Protein AF-A0AAU9JSA4-F1 (afdb_monomer_lite)

InterPro domains:
  IPR000800 Notch domain [PF00066] (21-48)
  IPR000800 Notch domain [SM00004] (14-48)
  IPR001841 Zinc finger, RING-type [PF13639] (144-187)
  IPR001841 Zinc finger, RING-type [PS50089] (144-188)
  IPR001841 Zinc finger, RING-type [SM00184] (144-187)
  IPR013083 Zinc finger, RING/FYVE/PHD-type [G3DSA:3.30.40.10] (121-191)
  IPR035993 Notch-like domain superfamily [SSF90193] (25-47)
  IPR051834 RING finger E3 ubiquitin-protein ligase [PTHR45931] (100-187)

Foldseek 3Di:
DVVVVVVVVVVVVPPLLAQPDDPCQACVLAQDVSQCDVSSPGSVCSNPPPDDCPPDPVVVVVVVVVVVVVVVVVVVVVVVVVVVVVVVVVVVVVVVVVVVVVVVVVVVCVVVVLQQDPDVVVLCVLWPKDFDDPPDDQPDAQAAPQVRHHDDGRFIWTAGPVRDIHGPVSLVVVCRVVRPFDADPVPRHGSDD

Radius of gyration: 55.09 Å; chains: 1; bounding box: 92×56×134 Å

Organism: NCBI:txid1481888

Secondary structure (DSSP, 8-state):
--HHHHHHHHHTTS------S-TTSSSSSS--TTT-SGGGHHHHTTT-------TTHHHHHHHHHHHHHHHHHHHHHHHHHHHHHHHHHHHHHHHHHHHHHHHHHHHHHHHHHHHH---HHHHHHHS-EEE--TT---SS-SEETTTTEE--TT-EEEE-TTS-EEEHHHHHHHHHHTTT--B-TTT--BS--

Structure (mmCIF, N/CA/C/O backbone):
data_AF-A0AAU9JSA4-F1
#
_entry.id   AF-A0AAU9JSA4-F1
#
loop_
_atom_site.group_PDB
_atom_site.id
_atom_site.type_symbol
_atom_site.label_atom_id
_atom_site.label_alt_id
_atom_site.label_comp_id
_atom_site.label_asym_id
_atom_site.label_entity_id
_atom_site.label_seq_id
_atom_site.pdbx_PDB_ins_code
_atom_site.Cartn_x
_atom_site.Cartn_y
_atom_site.Cartn_z
_atom_site.occupancy
_atom_site.B_iso_or_equiv
_atom_site.auth_seq_id
_atom_site.auth_comp_id
_atom_site.auth_asym_id
_atom_site.auth_atom_id
_atom_site.pdbx_PDB_model_num
ATOM 1 N N . MET A 1 1 ? 36.153 -45.791 -82.657 1.00 53.84 1 MET A N 1
ATOM 2 C CA . MET A 1 1 ? 36.041 -44.763 -81.594 1.00 53.84 1 MET A CA 1
ATOM 3 C C . MET A 1 1 ? 37.375 -44.114 -81.192 1.00 53.84 1 MET A C 1
ATOM 5 O O . MET A 1 1 ? 37.344 -43.192 -80.394 1.00 53.84 1 MET A O 1
ATOM 9 N N . VAL A 1 2 ? 38.524 -44.480 -81.782 1.00 50.56 2 VAL A N 1
ATOM 10 C CA . VAL A 1 2 ? 39.834 -43.881 -81.424 1.00 50.56 2 VAL A CA 1
ATOM 11 C C . VAL A 1 2 ? 40.239 -42.705 -82.340 1.00 50.56 2 VAL A C 1
ATOM 13 O O . VAL A 1 2 ? 41.071 -41.884 -81.977 1.00 50.56 2 VAL A O 1
ATOM 16 N N . THR A 1 3 ? 39.585 -42.523 -83.492 1.00 55.00 3 THR A N 1
ATOM 17 C CA . THR A 1 3 ? 39.914 -41.459 -84.467 1.00 55.00 3 THR A CA 1
ATOM 18 C C . THR A 1 3 ? 39.265 -40.097 -84.191 1.00 55.00 3 THR A C 1
ATOM 20 O O . THR A 1 3 ? 39.749 -39.087 -84.689 1.00 55.00 3 THR A O 1
ATOM 23 N N . ARG A 1 4 ? 38.209 -40.022 -83.365 1.00 53.75 4 ARG A N 1
ATOM 24 C CA . ARG A 1 4 ? 37.569 -38.742 -82.982 1.00 53.75 4 ARG A CA 1
ATOM 25 C C . ARG A 1 4 ? 38.200 -38.069 -81.762 1.00 53.75 4 ARG A C 1
ATOM 27 O O . ARG A 1 4 ? 38.051 -36.865 -81.602 1.00 53.75 4 ARG A O 1
ATOM 34 N N . VAL A 1 5 ? 38.919 -38.822 -80.927 1.00 53.25 5 VAL A N 1
ATOM 35 C CA . VAL A 1 5 ? 39.591 -38.273 -79.736 1.00 53.25 5 VAL A CA 1
ATOM 36 C C . VAL A 1 5 ? 40.965 -37.701 -80.105 1.00 53.25 5 VAL A C 1
ATOM 38 O O . VAL A 1 5 ? 41.340 -36.651 -79.596 1.00 53.25 5 VAL A O 1
ATOM 41 N N . LEU A 1 6 ? 41.665 -38.297 -81.080 1.00 52.19 6 LEU A N 1
ATOM 42 C CA . LEU A 1 6 ? 42.969 -37.804 -81.543 1.00 52.19 6 LEU A CA 1
ATOM 43 C C . LEU A 1 6 ? 42.881 -36.432 -82.246 1.00 52.19 6 LEU A C 1
ATOM 45 O O . LEU A 1 6 ? 43.740 -35.580 -82.040 1.00 52.19 6 LEU A O 1
ATOM 49 N N . PHE A 1 7 ? 41.807 -36.171 -83.003 1.00 51.66 7 PHE A N 1
ATOM 50 C CA . PHE A 1 7 ? 41.606 -34.888 -83.698 1.00 51.66 7 PHE A CA 1
ATOM 51 C C . PHE A 1 7 ? 41.318 -33.722 -82.731 1.00 51.66 7 PHE A C 1
ATOM 53 O O . PHE A 1 7 ? 41.671 -32.580 -83.009 1.00 51.66 7 PHE A O 1
ATOM 60 N N . LEU A 1 8 ? 40.728 -34.006 -81.562 1.00 49.66 8 LEU A N 1
ATOM 61 C CA . LEU A 1 8 ? 40.435 -32.999 -80.533 1.00 49.66 8 LEU A CA 1
ATOM 62 C C . LEU A 1 8 ? 41.633 -32.703 -79.619 1.00 49.66 8 LEU A C 1
ATOM 64 O O . LEU A 1 8 ? 41.721 -31.599 -79.088 1.00 49.66 8 LEU A O 1
ATOM 68 N N . VAL A 1 9 ? 42.571 -33.644 -79.462 1.00 51.50 9 VAL A N 1
ATOM 69 C CA . VAL A 1 9 ? 43.807 -33.415 -78.693 1.00 51.50 9 VAL A CA 1
ATOM 70 C C . VAL A 1 9 ? 44.826 -32.619 -79.515 1.00 51.50 9 VAL A C 1
ATOM 72 O O . VAL A 1 9 ? 45.467 -31.721 -78.978 1.00 51.50 9 VAL A O 1
ATOM 75 N N . ILE A 1 10 ? 44.911 -32.847 -80.831 1.00 51.19 10 ILE A N 1
ATOM 76 C CA . ILE A 1 10 ? 45.810 -32.081 -81.713 1.00 51.19 10 ILE A CA 1
ATOM 77 C C . ILE A 1 10 ? 45.305 -30.638 -81.914 1.00 51.19 10 ILE A C 1
ATOM 79 O O . ILE A 1 10 ? 46.102 -29.705 -81.943 1.00 51.19 10 ILE A O 1
ATOM 83 N N . CYS A 1 11 ? 43.985 -30.415 -81.952 1.00 47.84 11 CYS A N 1
ATOM 84 C CA . CYS A 1 11 ? 43.416 -29.076 -82.155 1.00 47.84 11 CYS A CA 1
ATOM 85 C C . CYS A 1 11 ? 43.479 -28.171 -80.901 1.00 47.84 11 CYS A C 1
ATOM 87 O O . CYS A 1 11 ? 43.381 -26.952 -81.008 1.00 47.84 11 CYS A O 1
ATOM 89 N N . LYS A 1 12 ? 43.697 -28.740 -79.705 1.00 47.22 12 LYS A N 1
ATOM 90 C CA . LYS A 1 12 ? 43.789 -27.984 -78.439 1.00 47.22 12 LYS A CA 1
ATOM 91 C C . LYS A 1 12 ? 45.223 -27.631 -78.021 1.00 47.22 12 LYS A C 1
ATOM 93 O O . LYS A 1 12 ? 45.401 -26.879 -77.071 1.00 47.22 12 LYS A O 1
ATOM 98 N N . ILE A 1 13 ? 46.229 -28.142 -78.735 1.00 49.91 13 ILE A N 1
ATOM 99 C CA . ILE A 1 13 ? 47.656 -27.859 -78.489 1.00 49.91 13 ILE A CA 1
ATOM 100 C C . ILE A 1 13 ? 48.173 -26.699 -79.370 1.00 49.91 13 ILE A C 1
ATOM 102 O O . ILE A 1 13 ? 49.189 -26.102 -79.039 1.00 49.91 13 ILE A O 1
ATOM 106 N N . PHE A 1 14 ? 47.455 -26.307 -80.433 1.00 46.53 14 PHE A N 1
ATOM 107 C CA . PHE A 1 14 ? 47.912 -25.281 -81.395 1.00 46.53 14 PHE A CA 1
ATOM 108 C C . PHE A 1 14 ? 46.999 -24.049 -81.568 1.00 46.53 14 PHE A C 1
ATOM 110 O O . PHE A 1 14 ? 47.278 -23.204 -82.411 1.00 46.53 14 PHE A O 1
ATOM 117 N N . LEU A 1 15 ? 45.940 -23.898 -80.765 1.00 50.41 15 LEU A N 1
ATOM 118 C CA . LEU A 1 15 ? 45.055 -22.717 -80.780 1.00 50.41 15 LEU A CA 1
ATOM 119 C C . LEU A 1 15 ? 45.054 -21.990 -79.427 1.00 50.41 15 LEU A C 1
ATOM 121 O O . LEU A 1 15 ? 44.008 -21.619 -78.900 1.00 50.41 15 LEU A O 1
ATOM 125 N N . VAL A 1 16 ? 46.237 -21.791 -78.843 1.00 50.75 16 VAL A N 1
ATOM 126 C CA . VAL A 1 16 ? 46.410 -20.731 -77.845 1.00 50.75 16 VAL A CA 1
ATOM 127 C C . VAL A 1 16 ? 46.533 -19.436 -78.632 1.00 50.75 16 VAL A C 1
ATOM 129 O O . VAL A 1 16 ? 47.511 -19.233 -79.352 1.00 50.75 16 VAL A O 1
ATOM 132 N N . SER A 1 17 ? 45.493 -18.611 -78.540 1.00 55.81 17 SER A N 1
ATOM 133 C CA . SER A 1 17 ? 45.420 -17.250 -79.061 1.00 55.81 17 SER A CA 1
ATOM 134 C C . SER A 1 17 ? 46.727 -16.516 -78.779 1.00 55.81 17 SER A C 1
ATOM 136 O O . SER A 1 17 ? 46.983 -16.084 -77.660 1.00 55.81 17 SER A O 1
ATOM 138 N N . SER A 1 18 ? 47.596 -16.442 -79.782 1.00 67.56 18 SER A N 1
ATOM 139 C CA . SER A 1 18 ? 48.861 -15.733 -79.656 1.00 67.56 18 SER A CA 1
ATOM 140 C C . SER A 1 18 ? 48.524 -14.249 -79.652 1.00 67.56 18 SER A C 1
ATOM 142 O O . SER A 1 18 ? 47.957 -13.746 -80.619 1.00 67.56 18 SER A O 1
ATOM 144 N N . CYS A 1 19 ? 48.795 -13.561 -78.548 1.00 75.94 19 CYS A N 1
ATOM 145 C CA . CYS A 1 19 ? 48.647 -12.115 -78.471 1.00 75.94 19 CYS A CA 1
ATOM 146 C C . CYS A 1 19 ? 49.527 -11.460 -79.554 1.00 75.94 19 CYS A C 1
ATOM 148 O O . CYS A 1 19 ? 50.745 -11.622 -79.537 1.00 75.94 19 CYS A O 1
ATOM 150 N N . LEU A 1 20 ? 48.923 -10.748 -80.513 1.00 78.56 20 LEU A N 1
ATOM 151 C CA . LEU A 1 20 ? 49.630 -10.077 -81.619 1.00 78.56 20 LEU A CA 1
ATOM 152 C C . LEU A 1 20 ? 50.134 -8.667 -81.246 1.00 78.56 20 LEU A C 1
ATOM 154 O O . LEU A 1 20 ? 50.322 -7.823 -82.121 1.00 78.56 20 LEU A O 1
ATOM 158 N N . CYS A 1 21 ? 50.360 -8.400 -79.958 1.00 80.50 21 CYS A N 1
ATOM 159 C CA . CYS A 1 21 ? 50.882 -7.113 -79.516 1.00 80.50 21 CYS A CA 1
ATOM 160 C C . CYS A 1 21 ? 52.410 -7.079 -79.460 1.00 80.50 21 CYS A C 1
ATOM 162 O O . CYS A 1 21 ? 53.035 -8.043 -79.006 1.00 80.50 21 CYS A O 1
ATOM 164 N N . PRO A 1 22 ? 53.035 -5.960 -79.873 1.00 85.38 22 PRO A N 1
ATOM 165 C CA . PRO A 1 22 ? 54.439 -5.719 -79.587 1.00 85.38 22 PRO A CA 1
ATOM 166 C C . PRO A 1 22 ? 54.670 -5.750 -78.076 1.00 85.38 22 PRO A C 1
ATOM 168 O O . PRO A 1 22 ? 53.925 -5.134 -77.318 1.00 85.38 22 PRO A O 1
ATOM 171 N N . SER A 1 23 ? 55.740 -6.405 -77.632 1.00 79.75 23 SER A N 1
ATOM 172 C CA . SER A 1 23 ? 56.048 -6.584 -76.206 1.00 79.75 23 SER A CA 1
ATOM 173 C C . SER A 1 23 ? 56.277 -5.280 -75.428 1.00 79.75 23 SER A C 1
ATOM 175 O O . SER A 1 23 ? 56.377 -5.317 -74.211 1.00 79.75 23 SER A O 1
ATOM 177 N N . ILE A 1 24 ? 56.397 -4.140 -76.114 1.00 82.12 24 ILE A N 1
ATOM 178 C CA . ILE A 1 24 ? 56.565 -2.810 -75.504 1.00 82.12 24 ILE A CA 1
ATOM 179 C C . ILE A 1 24 ? 55.236 -2.167 -75.076 1.00 82.12 24 ILE A C 1
ATOM 181 O O . ILE A 1 24 ? 55.242 -1.235 -74.277 1.00 82.12 24 ILE A O 1
ATOM 185 N N . TYR A 1 25 ? 54.123 -2.652 -75.626 1.00 82.75 25 TYR A N 1
ATOM 186 C CA . TYR A 1 25 ? 52.762 -2.172 -75.364 1.00 82.75 25 TYR A CA 1
ATOM 187 C C . TYR A 1 25 ? 51.952 -3.192 -74.564 1.00 82.75 25 TYR A C 1
ATOM 189 O O . TYR A 1 25 ? 50.738 -3.205 -74.651 1.00 82.75 25 TYR A O 1
ATOM 197 N N . LEU A 1 26 ? 52.628 -4.136 -73.904 1.00 86.38 26 LEU A N 1
ATOM 198 C CA . LEU A 1 26 ? 51.975 -5.193 -73.147 1.00 86.38 26 LEU A CA 1
ATOM 199 C C . LEU A 1 26 ? 52.392 -5.078 -71.680 1.00 86.38 26 LEU A C 1
ATOM 201 O O . LEU A 1 26 ? 53.550 -5.364 -71.366 1.00 86.38 26 LEU A O 1
ATOM 205 N N . GLY A 1 27 ? 51.474 -4.693 -70.796 1.00 80.62 27 GLY A N 1
ATOM 206 C CA . GLY A 1 27 ? 51.760 -4.549 -69.365 1.00 80.62 27 GLY A CA 1
ATOM 207 C C . GLY A 1 27 ? 52.740 -3.411 -69.054 1.00 80.62 27 GLY A C 1
ATOM 208 O O . GLY A 1 27 ? 53.604 -3.547 -68.183 1.00 80.62 27 GLY A O 1
ATOM 209 N N . ASN A 1 28 ? 52.695 -2.327 -69.833 1.00 86.94 28 ASN A N 1
ATOM 210 C CA . ASN A 1 28 ? 53.607 -1.186 -69.700 1.00 86.94 28 ASN A CA 1
ATOM 211 C C . ASN A 1 28 ? 53.102 -0.115 -68.708 1.00 86.94 28 ASN A C 1
ATOM 213 O O . ASN A 1 28 ? 53.745 0.926 -68.548 1.00 86.94 28 ASN A O 1
ATOM 217 N N . GLY A 1 29 ? 51.978 -0.364 -68.033 1.00 81.19 29 GLY A N 1
ATOM 218 C CA . GLY A 1 29 ? 51.316 0.554 -67.112 1.00 81.19 29 GLY A CA 1
ATOM 219 C C . GLY A 1 29 ? 50.434 1.601 -67.798 1.00 81.19 29 GLY A C 1
ATOM 220 O O . GLY A 1 29 ? 50.001 2.555 -67.145 1.00 81.19 29 GLY A O 1
ATOM 221 N N . HIS A 1 30 ? 50.185 1.472 -69.101 1.00 84.88 30 HIS A N 1
ATOM 222 C CA . HIS A 1 30 ? 49.269 2.309 -69.864 1.00 84.88 30 HIS A CA 1
ATOM 223 C C . HIS A 1 30 ? 48.234 1.433 -70.558 1.00 84.88 30 HIS A C 1
ATOM 225 O O . HIS A 1 30 ? 48.559 0.348 -70.997 1.00 84.88 30 HIS A O 1
ATOM 231 N N . CYS A 1 31 ? 46.993 1.906 -70.681 1.00 87.56 31 CYS A N 1
ATOM 232 C CA . CYS A 1 31 ? 45.978 1.141 -71.399 1.00 87.56 31 CYS A CA 1
ATOM 233 C C . CYS A 1 31 ? 46.125 1.343 -72.910 1.00 87.56 31 CYS A C 1
ATOM 235 O O . CYS A 1 31 ? 45.607 2.316 -73.477 1.00 87.56 31 CYS A O 1
ATOM 237 N N . ASP A 1 32 ? 46.797 0.404 -73.568 1.00 87.81 32 ASP A N 1
ATOM 238 C CA . ASP A 1 32 ? 46.920 0.370 -75.013 1.00 87.81 32 ASP A CA 1
ATOM 239 C C . ASP A 1 32 ? 45.714 -0.359 -75.616 1.00 87.81 32 ASP A C 1
ATOM 241 O O . ASP A 1 32 ? 45.635 -1.582 -75.684 1.00 87.81 32 ASP A O 1
ATOM 245 N N . SER A 1 33 ? 44.750 0.411 -76.127 1.00 86.19 33 SER A N 1
ATOM 246 C CA . SER A 1 33 ? 43.514 -0.125 -76.736 1.00 86.19 33 SER A CA 1
ATOM 247 C C . SER A 1 33 ? 43.728 -1.136 -77.879 1.00 86.19 33 SER A C 1
ATOM 249 O O . SER A 1 33 ? 42.835 -1.925 -78.178 1.00 86.19 33 SER A O 1
ATOM 251 N N . ALA A 1 34 ? 44.907 -1.154 -78.508 1.00 84.44 34 ALA A N 1
ATOM 252 C CA . ALA A 1 34 ? 45.284 -2.179 -79.484 1.00 84.44 34 ALA A CA 1
ATOM 253 C C . ALA A 1 34 ? 45.587 -3.551 -78.836 1.00 84.44 34 ALA A C 1
ATOM 255 O O . ALA A 1 34 ? 45.440 -4.587 -79.488 1.00 84.44 34 ALA A O 1
ATOM 256 N N . CYS A 1 35 ? 45.975 -3.554 -77.559 1.00 86.44 35 CYS A N 1
ATOM 257 C CA . CYS A 1 35 ? 46.308 -4.713 -76.728 1.00 86.44 35 CYS A CA 1
ATOM 258 C C . CYS A 1 35 ? 45.201 -5.082 -75.725 1.00 86.44 35 CYS A C 1
ATOM 260 O O . CYS A 1 35 ? 45.294 -6.103 -75.038 1.00 86.44 35 CYS A O 1
ATOM 262 N N . ASP A 1 36 ? 44.102 -4.324 -75.724 1.00 85.50 36 ASP A N 1
ATOM 263 C CA . ASP A 1 36 ? 42.912 -4.545 -74.902 1.00 85.50 36 ASP A CA 1
ATOM 264 C C . ASP A 1 36 ? 41.998 -5.637 -75.481 1.00 85.50 36 ASP A C 1
ATOM 266 O O . ASP A 1 36 ? 40.920 -5.400 -76.030 1.00 85.50 36 ASP A O 1
ATOM 270 N N . ASN A 1 37 ? 42.469 -6.880 -75.439 1.00 84.94 37 ASN A N 1
ATOM 271 C CA . ASN A 1 37 ? 41.676 -8.027 -75.852 1.00 84.94 37 ASN A CA 1
ATOM 272 C C . ASN A 1 37 ? 41.971 -9.253 -74.984 1.00 84.94 37 ASN A C 1
ATOM 274 O O . ASN A 1 37 ? 43.031 -9.381 -74.369 1.00 84.94 37 ASN A O 1
ATOM 278 N N . ALA A 1 38 ? 41.037 -10.203 -74.977 1.00 84.06 38 ALA A N 1
ATOM 279 C CA . ALA A 1 38 ? 41.138 -11.410 -74.161 1.00 84.06 38 ALA A CA 1
ATOM 280 C C . ALA A 1 38 ? 42.333 -12.317 -74.527 1.00 84.06 38 ALA A C 1
ATOM 282 O O . ALA A 1 38 ? 42.763 -13.106 -73.693 1.00 84.06 38 ALA A O 1
ATOM 283 N N . ALA A 1 39 ? 42.892 -12.216 -75.741 1.00 83.25 39 ALA A N 1
ATOM 284 C CA . ALA A 1 39 ? 44.097 -12.964 -76.115 1.00 83.25 39 ALA A CA 1
ATOM 285 C C . ALA A 1 39 ? 45.373 -12.373 -75.487 1.00 83.25 39 ALA A C 1
ATOM 287 O O . ALA A 1 39 ? 46.335 -13.099 -75.255 1.00 83.25 39 ALA A O 1
ATOM 288 N N . CYS A 1 40 ? 45.363 -11.075 -75.185 1.00 82.81 40 CYS A N 1
ATOM 289 C CA . CYS A 1 40 ? 46.435 -10.325 -74.532 1.00 82.81 40 CYS A CA 1
ATOM 290 C C . CYS A 1 40 ? 46.164 -10.068 -73.037 1.00 82.81 40 CYS A C 1
ATOM 292 O O . CYS A 1 40 ? 46.838 -9.242 -72.424 1.00 82.81 40 CYS A O 1
ATOM 294 N N . ASN A 1 41 ? 45.188 -10.774 -72.445 1.00 85.19 41 ASN A N 1
ATOM 295 C CA . ASN A 1 41 ? 44.725 -10.573 -71.068 1.00 85.19 41 ASN A CA 1
ATOM 296 C C . ASN A 1 41 ? 44.428 -9.095 -70.741 1.00 85.19 41 ASN A C 1
ATOM 298 O O . ASN A 1 41 ? 44.795 -8.633 -69.666 1.00 85.19 41 ASN A O 1
ATOM 302 N N . TYR A 1 42 ? 43.785 -8.375 -71.671 1.00 87.88 42 TYR A N 1
ATOM 303 C CA . TYR A 1 42 ? 43.422 -6.957 -71.521 1.00 87.88 42 TYR A CA 1
ATOM 304 C C . TYR A 1 42 ? 44.631 -6.079 -71.155 1.00 87.88 42 TYR A C 1
ATOM 306 O O . TYR A 1 42 ? 44.652 -5.443 -70.103 1.00 87.88 42 TYR A O 1
ATOM 314 N N . ASP A 1 43 ? 45.669 -6.114 -71.997 1.00 86.50 43 ASP A N 1
ATOM 315 C CA . ASP A 1 43 ? 46.952 -5.437 -71.756 1.00 86.50 43 ASP A CA 1
ATOM 316 C C . ASP A 1 43 ? 47.599 -5.798 -70.399 1.00 86.50 43 ASP A C 1
ATOM 318 O O . ASP A 1 43 ? 47.993 -4.948 -69.609 1.00 86.50 43 ASP A O 1
ATOM 322 N N . GLN A 1 44 ? 47.612 -7.098 -70.068 1.00 87.25 44 GLN A N 1
ATOM 323 C CA . GLN A 1 44 ? 47.997 -7.620 -68.740 1.00 87.25 44 GLN A CA 1
ATOM 324 C C . GLN A 1 44 ? 47.243 -7.000 -67.544 1.00 87.25 44 GLN A C 1
ATOM 326 O O . GLN A 1 44 ? 47.704 -7.093 -66.406 1.00 87.25 44 GLN A O 1
ATOM 331 N N . GLY A 1 45 ? 46.052 -6.450 -67.781 1.00 82.00 45 GLY A N 1
ATOM 332 C CA . GLY A 1 45 ? 45.216 -5.820 -66.763 1.00 82.00 45 GLY A CA 1
ATOM 333 C C . GLY A 1 45 ? 45.374 -4.301 -66.662 1.00 82.00 45 GLY A C 1
ATOM 334 O O . GLY A 1 45 ? 44.709 -3.701 -65.821 1.00 82.00 45 GLY A O 1
ATOM 335 N N . ASP A 1 46 ? 46.175 -3.657 -67.520 1.00 84.44 46 ASP A N 1
ATOM 336 C CA . ASP A 1 46 ? 46.331 -2.193 -67.525 1.00 84.44 46 ASP A CA 1
ATOM 337 C C . ASP A 1 46 ? 45.081 -1.458 -68.055 1.00 84.44 46 ASP A C 1
ATOM 339 O O . ASP A 1 46 ? 44.857 -0.284 -67.741 1.00 84.44 46 ASP A O 1
ATOM 343 N N . CYS A 1 47 ? 44.222 -2.145 -68.821 1.00 80.12 47 CYS A N 1
ATOM 344 C CA . CYS A 1 47 ? 42.983 -1.589 -69.376 1.00 80.12 47 CYS A CA 1
ATOM 345 C C . CYS A 1 47 ? 41.727 -1.784 -68.517 1.00 80.12 47 CYS A C 1
ATOM 347 O O . CYS A 1 47 ? 40.660 -1.256 -68.862 1.00 80.12 47 CYS A O 1
ATOM 349 N N . ASP A 1 48 ? 41.832 -2.458 -67.368 1.00 81.00 48 ASP A N 1
ATOM 350 C CA . ASP A 1 48 ? 40.730 -2.506 -66.415 1.00 81.00 48 ASP A CA 1
ATOM 351 C C . ASP A 1 48 ? 40.482 -1.090 -65.880 1.00 81.00 48 ASP A C 1
ATOM 353 O O . ASP A 1 48 ? 41.233 -0.545 -65.069 1.00 81.00 48 ASP A O 1
ATOM 357 N N . LYS A 1 49 ? 39.393 -0.463 -66.347 1.00 66.56 49 LYS A N 1
ATOM 358 C CA . LYS A 1 49 ? 38.884 0.837 -65.874 1.00 66.56 49 LYS A CA 1
ATOM 359 C C . LYS A 1 49 ? 38.331 0.709 -64.452 1.00 66.56 49 LYS A C 1
ATOM 361 O O . LYS A 1 49 ? 37.148 0.923 -64.195 1.00 66.56 49 LYS A O 1
ATOM 366 N N . GLY A 1 50 ? 39.212 0.349 -63.530 1.00 57.81 50 GLY A N 1
ATOM 367 C CA . GLY A 1 50 ? 38.938 -0.082 -62.171 1.00 57.81 50 GLY A CA 1
ATOM 368 C C . GLY A 1 50 ? 39.873 0.578 -61.170 1.00 57.81 50 GLY A C 1
ATOM 369 O O . GLY A 1 50 ? 40.394 -0.084 -60.287 1.00 57.81 50 GLY A O 1
ATOM 370 N N . GLY A 1 51 ? 40.035 1.897 -61.285 1.00 51.75 51 GLY A N 1
ATOM 371 C CA . GLY A 1 51 ? 40.479 2.742 -60.185 1.00 51.75 51 GLY A CA 1
ATOM 372 C C . GLY A 1 51 ? 41.981 2.737 -59.952 1.00 51.75 51 GLY A C 1
ATOM 373 O O . GLY A 1 51 ? 42.515 1.911 -59.221 1.00 51.75 51 GLY A O 1
ATOM 374 N N . SER A 1 52 ? 42.621 3.802 -60.434 1.00 44.09 52 SER A N 1
ATOM 375 C CA . SER A 1 52 ? 43.753 4.404 -59.743 1.00 44.09 52 SER A CA 1
ATOM 376 C C . SER A 1 52 ? 43.498 4.366 -58.234 1.00 44.09 52 SER A C 1
ATOM 378 O O . SER A 1 52 ? 42.620 5.057 -57.702 1.00 44.09 52 SER A O 1
ATOM 380 N N . SER A 1 53 ? 44.257 3.511 -57.572 1.00 52.09 53 SER A N 1
ATOM 381 C CA . SER A 1 53 ? 44.438 3.411 -56.140 1.00 52.09 53 SER A CA 1
ATOM 382 C C . SER A 1 53 ? 44.891 4.760 -55.579 1.00 52.09 53 SER A C 1
ATOM 384 O O . SER A 1 53 ? 46.076 5.012 -55.396 1.00 52.09 53 SER A O 1
ATOM 386 N N . SER A 1 54 ? 43.937 5.648 -55.298 1.00 50.50 54 SER A N 1
ATOM 387 C CA . SER A 1 54 ? 44.085 6.698 -54.290 1.00 50.50 54 SER A CA 1
ATOM 388 C C . SER A 1 54 ? 43.676 6.088 -52.943 1.00 50.50 54 SER A C 1
ATOM 390 O O . SER A 1 54 ? 42.553 6.281 -52.463 1.00 50.50 54 SER A O 1
ATOM 392 N N . SER A 1 55 ? 44.553 5.250 -52.396 1.00 55.69 55 SER A N 1
ATOM 393 C CA . SER A 1 55 ? 44.275 4.321 -51.292 1.00 55.69 55 SER A CA 1
ATOM 394 C C . SER A 1 55 ? 44.372 4.916 -49.884 1.00 55.69 55 SER A C 1
ATOM 396 O O . SER A 1 55 ? 44.299 4.152 -48.927 1.00 55.69 55 SER A O 1
ATOM 398 N N . ASP A 1 56 ? 44.455 6.240 -49.711 1.00 58.97 56 ASP A N 1
ATOM 399 C CA . ASP A 1 56 ? 44.760 6.799 -48.380 1.00 58.97 56 ASP A CA 1
ATOM 400 C C . ASP A 1 56 ? 43.632 7.622 -47.736 1.00 58.97 56 ASP A C 1
ATOM 402 O O . ASP A 1 56 ? 43.541 7.689 -46.517 1.00 58.97 56 ASP A O 1
ATOM 406 N N . SER A 1 57 ? 42.703 8.209 -48.497 1.00 59.31 57 SER A N 1
ATOM 407 C CA . SER A 1 57 ? 41.664 9.090 -47.924 1.00 59.31 57 SER A CA 1
ATOM 408 C C . SER A 1 57 ? 40.314 8.405 -47.681 1.00 59.31 57 SER A C 1
ATOM 410 O O . SER A 1 57 ? 39.611 8.734 -46.726 1.00 59.31 57 SER A O 1
ATOM 412 N N . LYS A 1 58 ? 39.943 7.414 -48.502 1.00 66.12 58 LYS A N 1
ATOM 413 C CA . LYS A 1 58 ? 38.660 6.692 -48.366 1.00 66.12 58 LYS A CA 1
ATOM 414 C C . LYS A 1 58 ? 38.684 5.654 -47.239 1.00 66.12 58 LYS A C 1
ATOM 416 O O . LYS A 1 58 ? 37.662 5.433 -46.594 1.00 66.12 58 LYS A O 1
ATOM 421 N N . SER A 1 59 ? 39.848 5.062 -46.971 1.00 67.31 59 SER A N 1
ATOM 422 C CA . SER A 1 59 ? 40.066 4.098 -45.886 1.00 67.31 59 SER A CA 1
ATOM 423 C C . SER A 1 59 ? 39.974 4.765 -44.507 1.00 67.31 59 SER A C 1
ATOM 425 O O . SER A 1 59 ? 39.273 4.257 -43.638 1.00 67.31 59 SER A O 1
ATOM 427 N N . ILE A 1 60 ? 40.578 5.944 -44.322 1.00 81.00 60 ILE A N 1
ATOM 428 C CA . ILE A 1 60 ? 40.549 6.698 -43.055 1.00 81.00 60 ILE A CA 1
ATOM 429 C C . ILE A 1 60 ? 39.137 7.200 -42.714 1.00 81.00 60 ILE A C 1
ATOM 431 O O . ILE A 1 60 ? 38.697 7.111 -41.570 1.00 81.00 60 ILE A O 1
ATOM 435 N N . ILE A 1 61 ? 38.385 7.702 -43.697 1.00 81.12 61 ILE A N 1
ATOM 436 C CA . ILE A 1 61 ? 37.003 8.147 -43.455 1.00 81.12 61 ILE A CA 1
ATOM 437 C C . ILE A 1 61 ? 36.120 6.951 -43.072 1.00 81.12 61 ILE A C 1
ATOM 439 O O . ILE A 1 61 ? 35.328 7.052 -42.137 1.00 81.12 61 ILE A O 1
ATOM 443 N N . ALA A 1 62 ? 36.291 5.800 -43.730 1.00 80.69 62 ALA A N 1
ATOM 444 C CA . ALA A 1 62 ? 35.551 4.586 -43.394 1.00 80.69 62 ALA A CA 1
ATOM 445 C C . ALA A 1 62 ? 35.861 4.081 -41.971 1.00 80.69 62 ALA A C 1
ATOM 447 O O . ALA A 1 62 ? 34.940 3.682 -41.255 1.00 80.69 62 ALA A O 1
ATOM 448 N N . THR A 1 63 ? 37.121 4.147 -41.523 1.00 84.50 63 THR A N 1
ATOM 449 C CA . THR A 1 63 ? 37.480 3.760 -40.149 1.00 84.50 63 THR A CA 1
ATOM 450 C C . THR A 1 63 ? 36.943 4.743 -39.111 1.00 84.50 63 THR A C 1
ATOM 452 O O . THR A 1 63 ? 36.363 4.305 -38.118 1.00 84.50 63 THR A O 1
ATOM 455 N N . ILE A 1 64 ? 37.047 6.056 -39.341 1.00 89.88 64 ILE A N 1
ATOM 456 C CA . ILE A 1 64 ? 36.519 7.078 -38.421 1.00 89.88 64 ILE A CA 1
ATOM 457 C C . ILE A 1 64 ? 34.999 6.958 -38.294 1.00 89.88 64 ILE A C 1
ATOM 459 O O . ILE A 1 64 ? 34.479 6.939 -37.180 1.00 89.88 64 ILE A O 1
ATOM 463 N N . VAL A 1 65 ? 34.278 6.822 -39.411 1.00 91.19 65 VAL A N 1
ATOM 464 C CA . VAL A 1 65 ? 32.817 6.657 -39.396 1.00 91.19 65 VAL A CA 1
ATOM 465 C C . VAL A 1 65 ? 32.428 5.379 -38.653 1.00 91.19 65 VAL A C 1
ATOM 467 O O . VAL A 1 65 ? 31.522 5.418 -37.824 1.00 91.19 65 VAL A O 1
ATOM 470 N N . GLY A 1 66 ? 33.144 4.272 -38.868 1.00 90.06 66 GLY A N 1
ATOM 471 C CA . GLY A 1 66 ? 32.909 3.021 -38.145 1.00 90.06 66 GLY A CA 1
ATOM 472 C C . GLY A 1 66 ? 33.106 3.152 -36.633 1.00 90.06 66 GLY A C 1
ATOM 473 O O . GLY A 1 66 ? 32.260 2.705 -35.858 1.00 90.06 66 GLY A O 1
ATOM 474 N N . VAL A 1 67 ? 34.178 3.821 -36.199 1.00 94.44 67 VAL A N 1
ATOM 475 C CA . VAL A 1 67 ? 34.455 4.057 -34.774 1.00 94.44 67 VAL A CA 1
ATOM 476 C C . VAL A 1 67 ? 33.412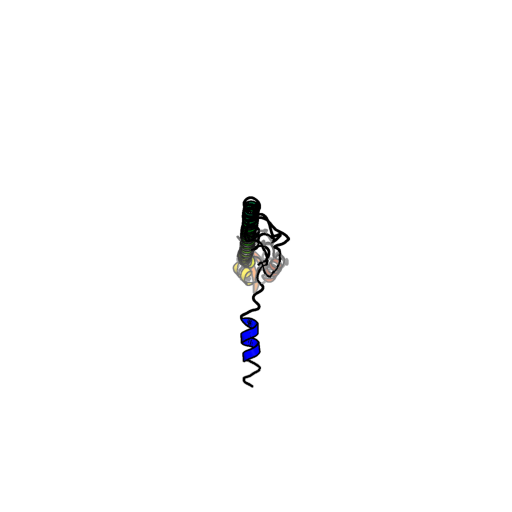 4.984 -34.155 1.00 94.44 67 VAL A C 1
ATOM 478 O O . VAL A 1 67 ? 32.903 4.690 -33.077 1.00 94.44 67 VAL A O 1
ATOM 481 N N . VAL A 1 68 ? 33.039 6.067 -34.839 1.00 95.06 68 VAL A N 1
ATOM 482 C CA . VAL A 1 68 ? 32.022 7.013 -34.360 1.00 95.06 68 VAL A CA 1
ATOM 483 C C . VAL A 1 68 ? 30.669 6.318 -34.222 1.00 95.06 68 VAL A C 1
ATOM 485 O O . VAL A 1 68 ? 30.062 6.384 -33.156 1.00 95.06 68 VAL A O 1
ATOM 488 N N . VAL A 1 69 ? 30.221 5.584 -35.245 1.00 95.12 69 VAL A N 1
ATOM 489 C CA . VAL A 1 69 ? 28.971 4.810 -35.189 1.00 95.12 69 VAL A CA 1
ATOM 490 C C . VAL A 1 69 ? 29.026 3.777 -34.064 1.00 95.12 69 VAL A C 1
ATOM 492 O O . VAL A 1 69 ? 28.076 3.671 -33.292 1.00 95.12 69 VAL A O 1
ATOM 495 N N . GLY A 1 70 ? 30.151 3.076 -33.901 1.00 93.38 70 GLY A N 1
ATOM 496 C CA . GLY A 1 70 ? 30.361 2.135 -32.802 1.00 93.38 70 GLY A CA 1
ATOM 497 C C . GLY A 1 70 ? 30.241 2.789 -31.423 1.00 93.38 70 GLY A C 1
ATOM 498 O O . GLY A 1 70 ? 29.516 2.283 -30.568 1.00 93.38 70 GLY A O 1
ATOM 499 N N . ILE A 1 71 ? 30.877 3.945 -31.214 1.00 95.94 71 ILE A N 1
ATOM 500 C CA . ILE A 1 71 ? 30.795 4.705 -29.957 1.00 95.94 71 ILE A CA 1
ATOM 501 C C . ILE A 1 71 ? 29.362 5.163 -29.701 1.00 95.94 71 ILE A C 1
ATOM 503 O O . ILE A 1 71 ? 28.880 5.020 -28.580 1.00 95.94 71 ILE A O 1
ATOM 507 N N . PHE A 1 72 ? 28.654 5.655 -30.720 1.00 96.31 72 PHE A N 1
ATOM 508 C CA . PHE A 1 72 ? 27.251 6.031 -30.579 1.00 96.31 72 PHE A CA 1
ATOM 509 C C . PHE A 1 72 ? 26.388 4.828 -30.181 1.00 96.31 72 PHE A C 1
ATOM 511 O O . PHE A 1 72 ? 25.625 4.933 -29.223 1.00 96.31 72 PHE A O 1
ATOM 518 N N . VAL A 1 73 ? 26.536 3.671 -30.833 1.00 96.50 73 VAL A N 1
ATOM 519 C CA . VAL A 1 73 ? 25.782 2.458 -30.471 1.00 96.50 73 VAL A CA 1
ATOM 520 C C . VAL A 1 73 ? 26.082 2.037 -29.032 1.00 96.50 73 VAL A C 1
ATOM 522 O O . VAL A 1 73 ? 25.153 1.813 -28.258 1.00 96.50 73 VAL A O 1
ATOM 525 N N . VAL A 1 74 ? 27.356 1.994 -28.634 1.00 96.19 74 VAL A N 1
ATOM 526 C CA . VAL A 1 74 ? 27.755 1.637 -27.263 1.00 96.19 74 VAL A CA 1
ATOM 527 C C . VAL A 1 74 ? 27.201 2.642 -26.252 1.00 96.19 74 VAL A C 1
ATOM 529 O O . VAL A 1 74 ? 26.660 2.241 -25.223 1.00 96.19 74 VAL A O 1
ATOM 532 N N . PHE A 1 75 ? 27.258 3.937 -26.552 1.00 96.31 75 PHE A N 1
ATOM 533 C CA . PHE A 1 75 ? 26.739 4.998 -25.694 1.00 96.31 75 PHE A CA 1
ATOM 534 C C . PHE A 1 75 ? 25.227 4.875 -25.483 1.00 96.31 75 PHE A C 1
ATOM 536 O O . PHE A 1 75 ? 24.770 4.885 -24.341 1.00 96.31 75 PHE A O 1
ATOM 543 N N . TRP A 1 76 ? 24.448 4.671 -26.550 1.00 96.69 76 TRP A N 1
ATOM 544 C CA . TRP A 1 76 ? 22.997 4.483 -26.457 1.00 96.69 76 TRP A CA 1
ATOM 545 C C . TRP A 1 76 ? 22.615 3.181 -25.746 1.00 96.69 76 TRP A C 1
ATOM 547 O O . TRP A 1 76 ? 21.654 3.174 -24.977 1.00 96.69 76 TRP A O 1
ATOM 557 N N . VAL A 1 77 ? 23.385 2.103 -25.925 1.00 96.75 77 VAL A N 1
ATOM 558 C CA . VAL A 1 77 ? 23.192 0.842 -25.190 1.00 96.75 77 VAL A CA 1
ATOM 559 C C . VAL A 1 77 ? 23.479 1.026 -23.699 1.00 96.75 77 VAL A C 1
ATOM 561 O O . VAL A 1 77 ? 22.687 0.586 -22.866 1.00 96.75 77 VAL A O 1
ATOM 564 N N . VAL A 1 78 ? 24.564 1.715 -23.333 1.00 96.50 78 VAL A N 1
ATOM 565 C CA . VAL A 1 78 ? 24.912 1.992 -21.930 1.00 96.50 78 VAL A CA 1
ATOM 566 C C . VAL A 1 78 ? 23.897 2.942 -21.293 1.00 96.50 78 VAL A C 1
ATOM 568 O O . VAL A 1 78 ? 23.440 2.692 -20.177 1.00 96.50 78 VAL A O 1
ATOM 571 N N . ILE A 1 79 ? 23.468 3.994 -21.991 1.00 96.12 79 ILE A N 1
ATOM 572 C CA . ILE A 1 79 ? 22.403 4.885 -21.514 1.00 96.12 79 ILE A CA 1
ATOM 573 C C . ILE A 1 79 ? 21.097 4.114 -21.338 1.00 96.12 79 ILE A C 1
ATOM 575 O O . ILE A 1 79 ? 20.477 4.198 -20.281 1.00 96.12 79 ILE A O 1
ATOM 579 N N . GLY A 1 80 ? 20.700 3.313 -22.326 1.00 95.88 80 GLY A N 1
ATOM 580 C CA . GLY A 1 80 ? 19.507 2.476 -22.243 1.00 95.88 80 GLY A CA 1
ATOM 581 C C . GLY A 1 80 ? 19.570 1.523 -21.051 1.00 95.88 80 GLY A C 1
ATOM 582 O O . GLY A 1 80 ? 18.629 1.458 -20.265 1.00 95.88 80 GLY A O 1
ATOM 583 N N . CYS A 1 81 ? 20.711 0.859 -20.850 1.00 94.50 81 CYS A N 1
ATOM 584 C CA . CYS A 1 81 ? 20.944 -0.046 -19.729 1.00 94.50 81 CYS A CA 1
ATOM 585 C C . CYS A 1 81 ? 20.905 0.684 -18.375 1.00 94.50 81 CYS A C 1
ATOM 587 O O . CYS A 1 81 ? 20.261 0.217 -17.440 1.00 94.50 81 CYS A O 1
ATOM 589 N N . THR A 1 82 ? 21.517 1.866 -18.258 1.00 94.56 82 THR A N 1
ATOM 590 C CA . THR A 1 82 ? 21.509 2.648 -17.008 1.00 94.56 82 THR A CA 1
ATOM 591 C C . THR A 1 82 ? 20.125 3.212 -16.682 1.00 94.56 82 THR A C 1
ATOM 593 O O . THR A 1 82 ? 19.696 3.129 -15.528 1.00 94.56 82 THR A O 1
ATOM 596 N N . ILE A 1 83 ? 19.388 3.723 -17.675 1.00 94.50 83 ILE A N 1
ATOM 597 C CA . ILE A 1 83 ? 17.994 4.169 -17.523 1.00 94.50 83 ILE A CA 1
ATOM 598 C C . ILE A 1 83 ? 17.110 2.985 -17.133 1.00 94.50 83 ILE A C 1
ATOM 600 O O . ILE A 1 83 ? 16.339 3.094 -16.182 1.00 94.50 83 ILE A O 1
ATOM 604 N N . TYR A 1 84 ? 17.253 1.843 -17.807 1.00 94.19 84 TYR A N 1
ATOM 605 C CA . TYR A 1 84 ? 16.497 0.628 -17.514 1.00 94.19 84 TYR A CA 1
ATOM 606 C C . TYR A 1 84 ? 16.774 0.103 -16.100 1.00 94.19 84 TYR A C 1
ATOM 608 O O . TYR A 1 84 ? 15.838 -0.182 -15.352 1.00 94.19 84 TYR A O 1
ATOM 616 N N . CYS A 1 85 ? 18.040 0.047 -15.681 1.00 90.31 85 CYS A N 1
ATOM 617 C CA . CYS A 1 85 ? 18.425 -0.347 -14.327 1.00 90.31 85 CYS A CA 1
ATOM 618 C C . CYS A 1 85 ? 17.863 0.613 -13.267 1.00 90.31 85 CYS A C 1
ATOM 620 O O . CYS A 1 85 ? 17.305 0.152 -12.271 1.00 90.31 85 CYS A O 1
ATOM 622 N N . LYS A 1 86 ? 17.925 1.936 -13.490 1.00 91.75 86 LYS A N 1
ATOM 623 C CA . LYS A 1 86 ? 17.330 2.937 -12.584 1.00 91.75 86 LYS A CA 1
ATOM 624 C C . LYS A 1 86 ? 15.804 2.863 -12.549 1.00 91.75 86 LYS A C 1
ATOM 626 O O . LYS A 1 86 ? 15.210 2.985 -11.480 1.00 91.75 86 LYS A O 1
ATOM 631 N N . TYR A 1 87 ? 15.160 2.637 -13.691 1.00 86.81 87 TYR A N 1
ATOM 632 C CA . TYR A 1 87 ? 13.712 2.455 -13.786 1.00 86.81 87 TYR A CA 1
ATOM 633 C C . TYR A 1 87 ? 13.263 1.203 -13.025 1.00 86.81 87 TYR A C 1
ATOM 635 O O . TYR A 1 87 ? 12.346 1.259 -12.206 1.00 86.81 87 TYR A O 1
ATOM 643 N N . ARG A 1 88 ? 13.974 0.087 -13.212 1.00 85.12 88 ARG A N 1
ATOM 644 C CA . ARG A 1 88 ? 13.744 -1.158 -12.474 1.00 85.12 88 ARG A CA 1
ATOM 645 C C . ARG A 1 88 ? 13.971 -0.980 -10.973 1.00 85.12 88 ARG A C 1
ATOM 647 O O . ARG A 1 88 ? 13.193 -1.508 -10.184 1.00 85.12 88 ARG A O 1
ATOM 654 N N . GLN A 1 89 ? 14.994 -0.221 -10.577 1.00 81.50 89 GLN A N 1
ATOM 655 C CA . GLN A 1 89 ? 15.262 0.088 -9.174 1.00 81.50 89 GLN A CA 1
ATOM 656 C C . GLN A 1 89 ? 14.123 0.905 -8.556 1.00 81.50 89 GLN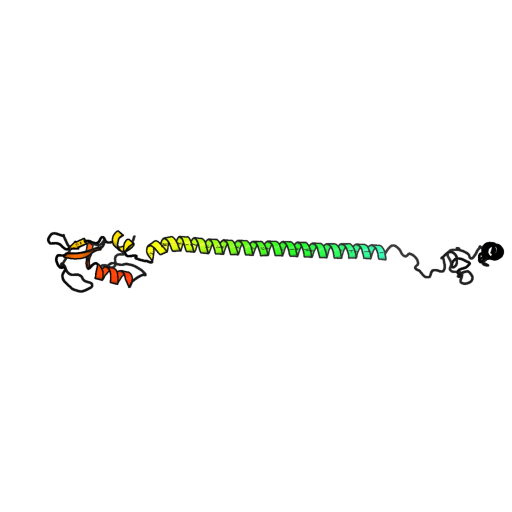 A C 1
ATOM 658 O O . GLN A 1 89 ? 13.634 0.535 -7.494 1.00 81.50 89 GLN A O 1
ATOM 663 N N . LYS A 1 90 ? 13.636 1.952 -9.241 1.00 78.62 90 LYS A N 1
ATOM 664 C CA . LYS A 1 90 ? 12.464 2.721 -8.790 1.00 78.62 90 LYS A CA 1
ATOM 665 C C . LYS A 1 90 ? 11.229 1.838 -8.640 1.00 78.62 90 LYS A C 1
ATOM 667 O O . LYS A 1 90 ? 10.541 1.939 -7.633 1.00 78.62 90 LYS A O 1
ATOM 672 N N . LYS A 1 91 ? 10.992 0.922 -9.585 1.00 79.69 91 LYS A N 1
ATOM 673 C CA . LYS A 1 91 ? 9.885 -0.041 -9.503 1.00 79.69 91 LYS A CA 1
ATOM 674 C C . LYS A 1 91 ? 10.028 -0.995 -8.310 1.00 79.69 91 LYS A C 1
ATOM 676 O O . LYS A 1 91 ? 9.027 -1.314 -7.679 1.00 79.69 91 LYS A O 1
ATOM 681 N N . LYS A 1 92 ? 11.252 -1.425 -7.977 1.00 82.31 92 LYS A N 1
ATOM 682 C CA . LYS A 1 92 ? 11.524 -2.266 -6.800 1.00 82.31 92 LYS A CA 1
ATOM 683 C C . LYS A 1 92 ? 11.288 -1.504 -5.491 1.00 82.31 92 LYS A C 1
ATOM 685 O O . LYS A 1 92 ? 10.577 -2.017 -4.641 1.00 82.31 92 LYS A O 1
ATOM 690 N N . ILE A 1 93 ? 11.793 -0.273 -5.378 1.00 79.25 93 ILE A N 1
ATOM 691 C CA . ILE A 1 93 ? 11.585 0.596 -4.204 1.00 79.25 93 ILE A CA 1
ATOM 692 C C . ILE A 1 93 ? 10.095 0.914 -4.013 1.00 79.25 93 ILE A C 1
ATOM 694 O O . ILE A 1 93 ? 9.605 0.888 -2.894 1.00 79.25 93 ILE A O 1
ATOM 698 N N . GLN A 1 94 ? 9.360 1.164 -5.100 1.00 79.69 94 GLN A N 1
ATOM 699 C CA . GLN A 1 94 ? 7.923 1.450 -5.050 1.00 79.69 94 GLN A CA 1
ATOM 700 C C . GLN A 1 94 ? 7.085 0.220 -4.664 1.00 79.69 94 GLN A C 1
ATOM 702 O O . GLN A 1 94 ? 6.047 0.352 -4.025 1.00 79.69 94 GLN A O 1
ATOM 707 N N . MET A 1 95 ? 7.520 -0.983 -5.049 1.00 72.44 95 MET A N 1
ATOM 708 C CA . MET A 1 95 ? 6.864 -2.232 -4.653 1.00 72.44 95 MET A CA 1
ATOM 709 C C . MET A 1 95 ? 7.179 -2.594 -3.196 1.00 72.44 95 MET A C 1
ATOM 711 O O . MET A 1 95 ? 6.295 -3.039 -2.475 1.00 72.44 95 MET A O 1
ATOM 715 N N . GLU A 1 96 ? 8.409 -2.337 -2.748 1.00 76.31 96 GLU A N 1
ATOM 716 C CA . GLU A 1 96 ? 8.835 -2.498 -1.356 1.00 76.31 96 GLU A CA 1
ATOM 717 C C . GLU A 1 96 ? 8.134 -1.487 -0.436 1.00 76.31 96 GLU A C 1
ATOM 719 O O . GLU A 1 96 ? 7.672 -1.871 0.631 1.00 76.31 96 GLU A O 1
ATOM 724 N N . SER A 1 97 ? 7.929 -0.235 -0.869 1.00 70.44 97 SER A N 1
ATOM 725 C CA . SER A 1 97 ? 7.095 0.720 -0.126 1.00 70.44 97 SER A CA 1
ATOM 726 C C . SER A 1 97 ? 5.633 0.278 -0.075 1.00 70.44 97 SER A C 1
ATOM 728 O O . SER A 1 97 ? 5.025 0.379 0.976 1.00 70.44 97 SER A O 1
ATOM 730 N N . TYR A 1 98 ? 5.085 -0.293 -1.154 1.00 67.38 98 TYR A N 1
ATOM 731 C CA . TYR A 1 98 ? 3.702 -0.788 -1.173 1.00 67.38 98 TYR A CA 1
ATOM 732 C C . TYR A 1 98 ? 3.493 -2.004 -0.254 1.00 67.38 98 TYR A C 1
ATOM 734 O O . TYR A 1 98 ? 2.467 -2.100 0.413 1.00 67.38 98 TYR A O 1
ATOM 742 N N . GLN A 1 99 ? 4.469 -2.918 -0.191 1.00 72.56 99 GLN A N 1
ATOM 743 C CA . GLN A 1 99 ? 4.457 -4.061 0.728 1.00 72.56 99 GLN A CA 1
ATOM 744 C C . GLN A 1 99 ? 4.629 -3.600 2.181 1.00 72.56 99 GLN A C 1
ATOM 746 O O . GLN A 1 99 ? 3.891 -4.058 3.042 1.00 72.56 99 GLN A O 1
ATOM 751 N N . ASN A 1 100 ? 5.541 -2.659 2.445 1.00 63.03 100 ASN A N 1
ATOM 752 C CA . ASN A 1 100 ? 5.743 -2.074 3.772 1.00 63.03 100 ASN A CA 1
ATOM 753 C C . ASN A 1 100 ? 4.540 -1.243 4.222 1.00 63.03 100 ASN A C 1
ATOM 755 O O . ASN A 1 100 ? 4.233 -1.237 5.405 1.00 63.03 100 ASN A O 1
ATOM 759 N N . ASP A 1 101 ? 3.833 -0.580 3.306 1.00 66.44 101 ASP A N 1
ATOM 760 C CA . ASP A 1 101 ? 2.577 0.103 3.601 1.00 66.44 101 ASP A CA 1
ATOM 761 C C . ASP A 1 101 ? 1.458 -0.911 3.848 1.00 66.44 101 ASP A C 1
ATOM 763 O O . ASP A 1 101 ? 0.686 -0.717 4.773 1.00 66.44 101 ASP A O 1
ATOM 767 N N . ALA A 1 102 ? 1.392 -2.023 3.106 1.00 64.88 102 ALA A N 1
ATOM 768 C CA . ALA A 1 102 ? 0.431 -3.101 3.346 1.00 64.88 102 ALA A CA 1
ATOM 769 C C . ALA A 1 102 ? 0.696 -3.853 4.662 1.00 64.88 102 ALA A C 1
ATOM 771 O O . ALA A 1 102 ? -0.253 -4.188 5.363 1.00 6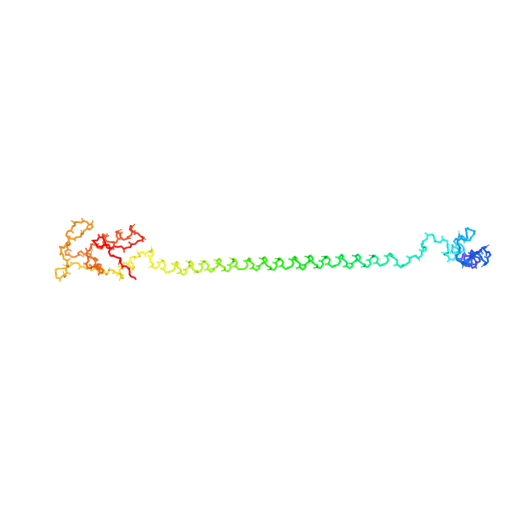4.88 102 ALA A O 1
ATOM 772 N N . GLU A 1 103 ? 1.962 -4.069 5.025 1.00 67.38 103 GLU A N 1
ATOM 773 C CA . GLU A 1 103 ? 2.388 -4.711 6.271 1.00 67.38 103 GLU A CA 1
ATOM 774 C C . GLU A 1 103 ? 2.303 -3.741 7.459 1.00 67.38 103 GLU A C 1
ATOM 776 O O . GLU A 1 103 ? 1.815 -4.103 8.520 1.00 67.38 103 GLU A O 1
ATOM 781 N N . ALA A 1 104 ? 2.635 -2.457 7.288 1.00 62.81 104 ALA A N 1
ATOM 782 C CA . ALA A 1 104 ? 2.377 -1.423 8.293 1.00 62.81 104 ALA A CA 1
ATOM 783 C C . ALA A 1 104 ? 0.879 -1.121 8.431 1.00 62.81 104 ALA A C 1
ATOM 785 O O . ALA A 1 104 ? 0.430 -0.749 9.514 1.00 62.81 104 ALA A O 1
ATOM 786 N N . SER A 1 105 ? 0.089 -1.284 7.368 1.00 63.22 105 SER A N 1
ATOM 787 C CA . SER A 1 105 ? -1.370 -1.280 7.418 1.00 63.22 105 SER A CA 1
ATOM 788 C C . SER A 1 105 ? -1.918 -2.566 8.013 1.00 63.22 105 SER A C 1
ATOM 790 O O . SER A 1 105 ? -2.955 -2.466 8.645 1.00 63.22 105 SER A O 1
ATOM 792 N N . SER A 1 106 ? -1.263 -3.728 7.890 1.00 62.28 106 SER A N 1
ATOM 793 C CA . SER A 1 106 ? -1.698 -4.975 8.534 1.00 62.28 106 SER A CA 1
ATOM 794 C C . SER A 1 106 ? -1.298 -5.048 10.004 1.00 62.28 106 SER A C 1
ATOM 796 O O . SER A 1 106 ? -2.063 -5.588 10.784 1.00 62.28 106 SER A O 1
ATOM 798 N N . VAL A 1 107 ? -0.162 -4.463 10.398 1.00 59.38 107 VAL A N 1
ATOM 799 C CA . VAL A 1 107 ? 0.260 -4.274 11.797 1.00 59.38 107 VAL A CA 1
ATOM 800 C C . VAL A 1 107 ? -0.618 -3.217 12.467 1.00 59.38 107 VAL A C 1
ATOM 802 O O . VAL A 1 107 ? -1.171 -3.456 13.537 1.00 59.38 107 VAL A O 1
ATOM 805 N N . ARG A 1 108 ? -0.871 -2.081 11.791 1.00 56.91 108 ARG A N 1
ATOM 806 C CA . ARG A 1 108 ? -1.890 -1.128 12.253 1.00 56.91 108 ARG A CA 1
ATOM 807 C C . ARG A 1 108 ? -3.272 -1.752 12.244 1.00 56.91 108 ARG A C 1
ATOM 809 O O . ARG A 1 108 ? -4.017 -1.473 13.161 1.00 56.91 108 ARG A O 1
ATOM 816 N N . ALA A 1 109 ? -3.631 -2.574 11.261 1.00 55.84 109 ALA A N 1
ATOM 817 C CA . ALA A 1 109 ? -4.906 -3.274 11.258 1.00 55.84 109 ALA A CA 1
ATOM 818 C C . ALA A 1 109 ? -4.952 -4.329 12.352 1.00 55.84 109 ALA A C 1
ATOM 820 O O . ALA A 1 109 ? -6.004 -4.444 12.921 1.00 55.84 109 ALA A O 1
ATOM 821 N N . SER A 1 110 ? -3.885 -5.024 12.749 1.00 55.28 110 SER A N 1
ATOM 822 C CA . SER A 1 110 ? -3.937 -5.942 13.897 1.00 55.28 110 SER A CA 1
ATOM 823 C C . SER A 1 110 ? -4.050 -5.202 15.235 1.00 55.28 110 SER A C 1
ATOM 825 O O . SER A 1 110 ? -4.819 -5.625 16.097 1.00 55.28 110 SER A O 1
ATOM 827 N N . ASP A 1 111 ? -3.381 -4.054 15.385 1.00 52.34 111 ASP A N 1
ATOM 828 C CA . ASP A 1 111 ? -3.519 -3.181 16.564 1.00 52.34 111 ASP A CA 1
ATOM 829 C C . ASP A 1 111 ? -4.882 -2.454 16.585 1.00 52.34 111 ASP A C 1
ATOM 831 O O . ASP A 1 111 ? -5.445 -2.143 17.640 1.00 52.34 111 ASP A O 1
ATOM 835 N N . VAL A 1 112 ? -5.457 -2.217 15.403 1.00 52.53 112 VAL A N 1
ATOM 836 C CA . VAL A 1 112 ? -6.766 -1.589 15.202 1.00 52.53 112 VAL A CA 1
ATOM 837 C C . VAL A 1 112 ? -7.915 -2.606 15.200 1.00 52.53 112 VAL A C 1
ATOM 839 O O . VAL A 1 112 ? -8.997 -2.269 15.648 1.00 52.53 112 VAL A O 1
ATOM 842 N N . GLU A 1 113 ? -7.721 -3.856 14.791 1.00 46.75 113 GLU A N 1
ATOM 843 C CA . GLU A 1 113 ? -8.705 -4.955 14.833 1.00 46.75 113 GLU A CA 1
ATOM 844 C C . GLU A 1 113 ? -8.962 -5.334 16.292 1.00 46.75 113 GLU A C 1
ATOM 846 O O . GLU A 1 113 ? -10.098 -5.575 16.689 1.00 46.75 113 GLU A O 1
ATOM 851 N N . SER A 1 114 ? -7.915 -5.250 17.120 1.00 49.53 114 SER A N 1
ATOM 852 C CA . SER A 1 114 ? -8.013 -5.334 18.577 1.00 49.53 114 SER A CA 1
ATOM 853 C C . SER A 1 114 ? -8.763 -4.141 19.209 1.00 49.53 114 SER A C 1
ATOM 855 O O . SER A 1 114 ? -9.201 -4.231 20.354 1.00 49.53 114 SER A O 1
ATOM 857 N N . SER A 1 115 ? -8.957 -3.024 18.484 1.00 55.09 115 SER A N 1
ATOM 858 C CA . SER A 1 115 ? -9.596 -1.797 19.004 1.00 55.09 115 SER A CA 1
ATOM 859 C C . SER A 1 115 ? -10.816 -1.255 18.228 1.00 55.09 115 SER A C 1
ATOM 861 O O . SER A 1 115 ? -11.448 -0.315 18.708 1.00 55.09 115 SER A O 1
ATOM 863 N N . LYS A 1 116 ? -11.219 -1.828 17.083 1.00 57.06 116 LYS A N 1
ATOM 864 C CA . LYS A 1 116 ? -12.368 -1.368 16.260 1.00 57.06 116 LYS A CA 1
ATOM 865 C C . LYS A 1 116 ? -13.524 -2.346 16.142 1.00 57.06 116 LYS A C 1
ATOM 867 O O . LYS A 1 116 ? -14.577 -1.981 15.616 1.00 57.06 116 LYS A O 1
ATOM 872 N N . LEU A 1 117 ? -13.375 -3.551 16.664 1.00 53.41 117 LEU A N 1
ATOM 873 C CA . LEU A 1 117 ? -14.528 -4.342 17.045 1.00 53.41 117 LEU A CA 1
ATOM 874 C C . LEU A 1 117 ? -14.470 -4.465 18.557 1.00 53.41 117 LEU A C 1
ATOM 876 O O . LEU A 1 117 ? -13.682 -5.237 19.096 1.00 53.41 117 LEU A O 1
ATOM 880 N N . LEU A 1 118 ? -15.326 -3.709 19.252 1.00 59.00 118 LEU A N 1
ATOM 881 C CA . LEU A 1 118 ? -15.756 -4.098 20.591 1.00 59.00 118 LEU A CA 1
ATOM 882 C C . LEU A 1 118 ? -16.526 -5.421 20.435 1.00 59.00 118 LEU A C 1
ATOM 884 O O . LEU A 1 118 ? -17.755 -5.466 20.417 1.00 59.00 118 LEU A O 1
ATOM 888 N N . THR A 1 119 ? -15.794 -6.515 20.221 1.00 65.12 119 THR A N 1
ATOM 889 C CA . THR A 1 119 ? -16.358 -7.856 20.267 1.00 65.12 119 THR A CA 1
ATOM 890 C C . THR A 1 119 ? -16.884 -8.068 21.682 1.00 65.12 119 THR A C 1
ATOM 892 O O . THR A 1 119 ? -16.392 -7.471 22.647 1.00 65.12 119 THR A O 1
ATOM 895 N N . LYS A 1 120 ? -17.904 -8.915 21.838 1.00 64.50 120 LYS A N 1
ATOM 896 C CA . LYS A 1 120 ? -18.447 -9.241 23.167 1.00 64.50 120 LYS A CA 1
ATOM 897 C C . LYS A 1 120 ? -17.342 -9.686 24.137 1.00 64.50 120 LYS A C 1
ATOM 899 O O . LYS A 1 120 ? -17.410 -9.370 25.323 1.00 64.50 120 LYS A O 1
ATOM 904 N N . ASP A 1 121 ? -16.298 -10.322 23.610 1.00 66.19 121 ASP A N 1
ATOM 905 C CA . ASP A 1 121 ? -15.109 -10.755 24.344 1.00 66.19 121 ASP A CA 1
ATOM 906 C C . ASP A 1 121 ? -14.263 -9.586 24.880 1.00 66.19 121 ASP A C 1
ATOM 908 O O . ASP A 1 121 ? -13.748 -9.655 25.997 1.00 66.19 121 ASP A O 1
ATOM 912 N N . VAL A 1 122 ? -14.136 -8.489 24.125 1.00 69.38 122 VAL A N 1
ATOM 913 C CA . VAL A 1 122 ? -13.453 -7.262 24.572 1.00 69.38 122 VAL A CA 1
ATOM 914 C C . VAL A 1 122 ? -14.287 -6.545 25.635 1.00 69.38 122 VAL A C 1
ATOM 916 O O . VAL A 1 122 ? -13.752 -6.156 26.674 1.00 69.38 122 VAL A O 1
ATOM 919 N N . ILE A 1 123 ? -15.608 -6.447 25.443 1.00 68.38 123 ILE A N 1
ATOM 920 C CA . ILE A 1 123 ? -16.517 -5.839 26.430 1.00 68.38 123 ILE A CA 1
ATOM 921 C C . ILE A 1 123 ? -16.446 -6.589 27.766 1.00 68.38 123 ILE A C 1
ATOM 923 O O . ILE A 1 123 ? -16.368 -5.964 28.821 1.00 68.38 123 ILE A O 1
ATOM 927 N N . GLN A 1 124 ? -16.405 -7.923 27.736 1.00 72.94 124 GLN A N 1
ATOM 928 C CA . GLN A 1 124 ? -16.298 -8.742 28.943 1.00 72.94 124 GLN A CA 1
ATOM 929 C C . GLN A 1 124 ? -14.982 -8.537 29.710 1.00 72.94 124 GLN A C 1
ATOM 931 O O . GLN A 1 124 ? -14.974 -8.675 30.932 1.00 72.94 124 GLN A O 1
ATOM 936 N N . ARG A 1 125 ? -13.889 -8.176 29.025 1.00 68.50 125 ARG A N 1
ATOM 937 C CA . ARG A 1 125 ? -12.595 -7.867 29.656 1.00 68.50 125 ARG A CA 1
ATOM 938 C C . ARG A 1 125 ? -12.526 -6.456 30.243 1.00 68.50 125 ARG A C 1
ATOM 940 O O . ARG A 1 125 ? -11.871 -6.272 31.261 1.00 68.50 125 ARG A O 1
ATOM 947 N N . ILE A 1 126 ? -13.181 -5.477 29.618 1.00 70.62 126 ILE A N 1
ATOM 948 C CA . ILE A 1 126 ? -13.177 -4.074 30.070 1.00 70.62 126 ILE A CA 1
ATOM 949 C C . ILE A 1 126 ? -14.203 -3.848 31.191 1.00 70.62 126 ILE A C 1
ATOM 951 O O . ILE A 1 126 ? -13.956 -3.084 32.124 1.00 70.62 126 ILE A O 1
ATOM 955 N N . CYS A 1 127 ? -15.370 -4.490 31.095 1.00 72.81 127 CYS A N 1
ATOM 956 C CA . CYS A 1 127 ? -16.474 -4.368 32.045 1.00 72.81 127 CYS A CA 1
ATOM 957 C C . CYS A 1 127 ? -17.079 -5.756 32.302 1.00 72.81 127 CYS A C 1
ATOM 959 O O . CYS A 1 127 ? -17.976 -6.178 31.554 1.00 72.81 127 CYS A O 1
ATOM 961 N N . PRO A 1 128 ? -16.596 -6.479 33.330 1.00 77.56 128 PRO A N 1
ATOM 962 C CA . PRO A 1 128 ? -17.106 -7.795 33.688 1.00 77.56 128 PRO A CA 1
ATOM 963 C C . PRO A 1 128 ? -18.622 -7.789 33.888 1.00 77.56 128 PRO A C 1
ATOM 965 O O . PRO A 1 128 ? -19.213 -6.805 34.335 1.00 77.56 128 PRO A O 1
ATOM 968 N N . LEU A 1 129 ? -19.248 -8.901 33.509 1.00 80.38 129 LEU A N 1
ATOM 969 C CA . LEU A 1 129 ? -20.672 -9.107 33.708 1.00 80.38 129 LEU A CA 1
ATOM 970 C C . LEU A 1 129 ? -20.916 -9.469 35.174 1.00 80.38 129 LEU A C 1
ATOM 972 O O . LEU A 1 129 ? -20.375 -10.463 35.657 1.00 80.38 129 LEU A O 1
ATOM 976 N N . GLU A 1 130 ? -21.746 -8.693 35.858 1.00 78.31 130 GLU A N 1
ATOM 977 C CA . GLU A 1 130 ? -22.105 -8.922 37.255 1.00 78.31 130 GLU A CA 1
ATOM 978 C C . GLU A 1 130 ? -23.617 -9.120 37.373 1.00 78.31 130 GLU A C 1
ATOM 980 O O . GLU A 1 130 ? -24.400 -8.530 36.627 1.00 78.31 130 GLU A O 1
ATOM 985 N N . ASN A 1 131 ? -24.041 -9.980 38.296 1.00 82.19 131 ASN A N 1
ATOM 986 C CA . ASN A 1 131 ? -25.453 -10.125 38.630 1.00 82.19 131 ASN A CA 1
ATOM 987 C C . ASN A 1 131 ? -25.786 -9.159 39.767 1.00 82.19 131 ASN A C 1
ATOM 989 O O . ASN A 1 131 ? -25.086 -9.154 40.777 1.00 82.19 131 ASN A O 1
ATOM 993 N N . TYR A 1 132 ? -26.831 -8.351 39.616 1.00 79.75 132 TYR A N 1
ATOM 994 C CA . TYR A 1 132 ? -27.264 -7.442 40.663 1.00 79.75 132 TYR A CA 1
ATOM 995 C C . TYR A 1 132 ? -27.971 -8.197 41.797 1.00 79.75 132 TYR A C 1
ATOM 997 O O . TYR A 1 132 ? -28.997 -8.845 41.593 1.00 79.75 132 TYR A O 1
ATOM 1005 N N . TYR A 1 133 ? -27.448 -8.070 43.018 1.00 77.56 133 TYR A N 1
ATOM 1006 C CA . TYR A 1 133 ? -28.055 -8.600 44.239 1.00 77.56 133 TYR A CA 1
ATOM 1007 C C . TYR A 1 133 ? -27.993 -7.577 45.381 1.00 77.56 133 TYR A C 1
ATOM 1009 O O . TYR A 1 133 ? -27.206 -6.627 45.365 1.00 77.56 133 TYR A O 1
ATOM 1017 N N . ILE A 1 134 ? -28.838 -7.777 46.397 1.00 62.62 134 ILE A N 1
ATOM 1018 C CA . ILE A 1 134 ? -28.857 -6.948 47.608 1.00 62.62 134 ILE A CA 1
ATOM 1019 C C . ILE A 1 134 ? -27.508 -7.100 48.328 1.00 62.62 134 ILE A C 1
ATOM 1021 O O . ILE A 1 134 ? -27.195 -8.181 48.820 1.00 62.62 134 ILE A O 1
ATOM 1025 N N . GLY A 1 135 ? -26.720 -6.023 48.399 1.00 62.22 135 GLY A N 1
ATOM 1026 C CA . GLY A 1 135 ? -25.410 -6.011 49.068 1.00 62.22 135 GLY A CA 1
ATOM 1027 C C . GLY A 1 135 ? -24.234 -5.582 48.189 1.00 62.22 135 GLY A C 1
ATOM 1028 O O . GLY A 1 135 ? -23.114 -5.498 48.686 1.00 62.22 135 GLY A O 1
ATOM 1029 N N . ILE A 1 136 ? -24.463 -5.280 46.908 1.00 66.19 136 ILE A N 1
ATOM 1030 C CA . ILE A 1 136 ? -23.449 -4.657 46.053 1.00 66.19 136 ILE A CA 1
ATOM 1031 C C . ILE A 1 136 ? 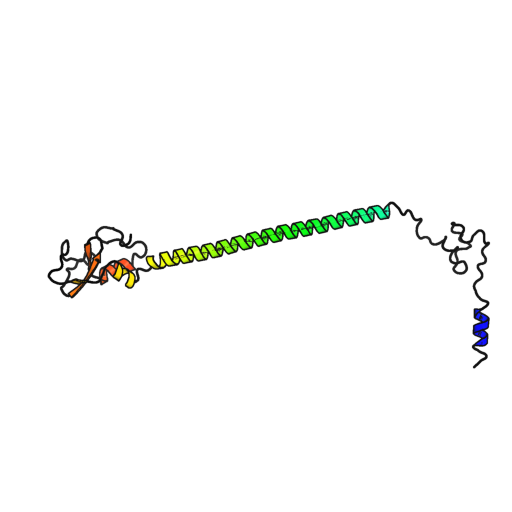-23.413 -3.147 46.338 1.00 66.19 136 ILE A C 1
ATOM 1033 O O . ILE A 1 136 ? -24.437 -2.485 46.152 1.00 66.19 136 ILE A O 1
ATOM 1037 N N . PRO A 1 137 ? -22.264 -2.568 46.736 1.00 59.25 137 PRO A N 1
ATOM 1038 C CA . PRO A 1 137 ? -22.121 -1.121 46.810 1.00 59.25 137 PRO A CA 1
ATOM 1039 C C . PRO A 1 137 ? -22.161 -0.544 45.387 1.00 59.25 137 PRO A C 1
ATOM 1041 O O . PRO A 1 137 ? -21.248 -0.758 44.580 1.00 59.25 137 PRO A O 1
ATOM 1044 N N . ILE A 1 138 ? -23.263 0.129 45.057 1.00 64.88 138 ILE A N 1
ATOM 1045 C CA . ILE A 1 138 ? -23.396 0.974 43.870 1.00 64.88 138 ILE A CA 1
ATOM 1046 C C . ILE A 1 138 ? -23.214 2.408 44.354 1.00 64.88 138 ILE A C 1
ATOM 1048 O O . ILE A 1 138 ? -23.939 2.856 45.241 1.00 64.88 138 ILE A O 1
ATOM 1052 N N . ASP A 1 139 ? -22.244 3.116 43.786 1.00 61.06 139 ASP A N 1
ATOM 1053 C CA . ASP A 1 139 ? -22.077 4.539 44.051 1.00 61.06 139 ASP A CA 1
ATOM 1054 C C . ASP A 1 139 ? -23.195 5.298 43.308 1.00 61.06 139 ASP A C 1
ATOM 1056 O O . ASP A 1 139 ? -23.098 5.534 42.105 1.00 61.06 139 ASP A O 1
ATOM 1060 N N . GLY A 1 140 ? -24.292 5.619 44.006 1.00 64.38 140 GLY A N 1
ATOM 1061 C CA . GLY A 1 140 ? -25.440 6.367 43.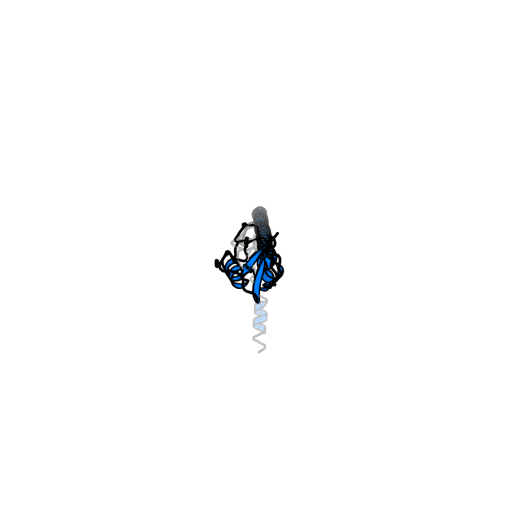468 1.00 64.38 140 GLY A CA 1
ATOM 1062 C C . GLY A 1 140 ? -26.790 5.647 43.585 1.00 64.38 140 GLY A C 1
ATOM 1063 O O . GLY A 1 140 ? -26.926 4.654 44.299 1.00 64.38 140 GLY A O 1
ATOM 1064 N N . GLU A 1 141 ? -27.812 6.170 42.898 1.00 66.12 141 GLU A N 1
ATOM 1065 C CA . GLU A 1 141 ? -29.134 5.531 42.828 1.00 66.12 141 GLU A CA 1
ATOM 1066 C C . GLU A 1 141 ? -29.076 4.263 41.952 1.00 66.12 141 GLU A C 1
ATOM 1068 O O . GLU A 1 141 ? -28.368 4.256 40.940 1.00 66.12 141 GLU A O 1
ATOM 1073 N N . PRO A 1 142 ? -29.802 3.181 42.299 1.00 75.06 142 PRO A N 1
ATOM 1074 C CA . PRO A 1 142 ? -29.779 1.915 41.567 1.00 75.06 142 PRO A CA 1
ATOM 1075 C C . PRO A 1 142 ? -30.598 1.993 40.265 1.00 75.06 142 PRO A C 1
ATOM 1077 O O . PRO A 1 142 ? -31.452 1.148 40.015 1.00 75.06 142 PRO A O 1
ATOM 1080 N N . VAL A 1 143 ? -30.328 2.994 39.429 1.00 84.81 143 VAL A N 1
ATOM 1081 C CA . VAL A 1 143 ? -31.040 3.279 38.181 1.00 84.81 143 VAL A CA 1
ATOM 1082 C C . VAL A 1 143 ? -30.065 3.195 37.014 1.00 84.81 143 VAL A C 1
ATOM 1084 O O . VAL A 1 143 ? -28.958 3.732 37.055 1.00 84.81 143 VAL A O 1
ATOM 1087 N N . CYS A 1 144 ? -30.472 2.546 35.927 1.00 88.50 144 CYS A N 1
ATOM 1088 C CA . CYS A 1 144 ? -29.711 2.589 34.688 1.00 88.50 144 CYS A CA 1
ATOM 1089 C C . CYS A 1 144 ? -30.026 3.875 33.910 1.00 88.50 144 CYS A C 1
ATOM 1091 O O . CYS A 1 144 ? -31.121 4.025 33.378 1.00 88.50 144 CYS A O 1
ATOM 1093 N N . ASN A 1 145 ? -29.048 4.766 33.739 1.00 86.19 145 ASN A N 1
ATOM 1094 C CA . ASN A 1 145 ? -29.240 6.048 33.037 1.00 86.19 145 ASN A CA 1
ATOM 1095 C C . ASN A 1 145 ? -29.465 5.934 31.514 1.00 86.19 145 ASN A C 1
ATOM 1097 O O . ASN A 1 145 ? -29.788 6.928 30.870 1.00 86.19 145 ASN A O 1
ATOM 1101 N N . LEU A 1 146 ? -29.292 4.745 30.923 1.00 87.69 146 LEU A N 1
ATOM 1102 C CA . LEU A 1 146 ? -29.541 4.514 29.492 1.00 87.69 146 LEU A CA 1
ATOM 1103 C C . LEU A 1 146 ? -31.013 4.205 29.195 1.00 87.69 146 LEU A C 1
ATOM 1105 O O . LEU A 1 146 ? -31.536 4.651 28.178 1.00 87.69 146 LEU A O 1
ATOM 1109 N N . CYS A 1 147 ? -31.677 3.442 30.066 1.00 90.62 147 CYS A N 1
ATOM 1110 C CA . CYS A 1 147 ? -33.092 3.079 29.926 1.00 90.62 147 CYS A CA 1
ATOM 1111 C C . CYS A 1 147 ? -34.002 3.746 30.968 1.00 90.62 147 CYS A C 1
ATOM 1113 O O . CYS A 1 147 ? -35.218 3.625 30.864 1.00 90.62 147 CYS A O 1
ATOM 1115 N N . MET A 1 148 ? -33.423 4.461 31.939 1.00 87.38 148 MET A N 1
ATOM 1116 C CA . MET A 1 148 ? -34.108 5.157 33.034 1.00 87.38 148 MET A CA 1
ATOM 1117 C C . MET A 1 148 ? -34.951 4.229 33.928 1.00 87.38 148 MET A C 1
ATOM 1119 O O . MET A 1 148 ? -35.986 4.638 34.445 1.00 87.38 148 MET A O 1
ATOM 1123 N N . THR A 1 149 ? -34.526 2.973 34.108 1.00 88.38 149 THR A N 1
ATOM 1124 C CA . THR A 1 149 ? -35.219 1.987 34.960 1.00 88.38 149 THR A CA 1
ATOM 1125 C C . THR A 1 149 ? -34.351 1.523 36.124 1.00 88.38 149 THR A C 1
ATOM 1127 O O . THR A 1 149 ? -33.139 1.368 35.953 1.00 88.38 149 THR A O 1
ATOM 1130 N N . ASP A 1 150 ? -34.981 1.208 37.257 1.00 87.56 150 ASP A N 1
ATOM 1131 C CA . ASP A 1 150 ? -34.320 0.608 38.421 1.00 87.56 150 ASP A CA 1
ATOM 1132 C C . ASP A 1 150 ? -33.715 -0.772 38.109 1.00 87.56 150 ASP A C 1
ATOM 1134 O O . ASP A 1 150 ? -34.273 -1.553 37.327 1.00 87.56 150 ASP A O 1
ATOM 1138 N N . PHE A 1 151 ? -32.602 -1.101 38.766 1.00 86.94 151 PHE A N 1
ATOM 1139 C CA . PHE A 1 151 ? -32.023 -2.442 38.753 1.00 86.94 151 PHE A CA 1
ATOM 1140 C C . PHE A 1 151 ? -32.849 -3.401 39.611 1.00 86.94 151 PHE A C 1
ATOM 1142 O O . PHE A 1 151 ? -33.199 -3.108 40.756 1.00 86.94 151 PHE A O 1
ATOM 1149 N N . LYS A 1 152 ? -33.126 -4.591 39.077 1.00 85.12 152 LYS A N 1
ATOM 1150 C CA . LYS A 1 152 ? -33.850 -5.655 39.779 1.00 85.12 152 LYS A CA 1
ATOM 1151 C C . LYS A 1 152 ? -32.912 -6.786 40.151 1.00 85.12 152 LYS A C 1
ATOM 1153 O O . LYS A 1 152 ? -31.972 -7.091 39.425 1.00 85.12 152 LYS A O 1
ATOM 1158 N N . ILE A 1 153 ? -33.165 -7.422 41.292 1.00 84.19 153 ILE A N 1
ATOM 1159 C CA . ILE A 1 153 ? -32.370 -8.568 41.753 1.00 84.19 153 ILE A CA 1
ATOM 1160 C C . ILE A 1 153 ? -32.379 -9.644 40.664 1.00 84.19 153 ILE A C 1
ATOM 1162 O O . ILE A 1 153 ? -33.450 -10.043 40.205 1.00 84.19 153 ILE A O 1
ATOM 1166 N N . GLY A 1 154 ? -31.199 -10.106 40.260 1.00 81.75 154 GLY A N 1
ATOM 1167 C CA . GLY A 1 154 ? -31.037 -11.032 39.144 1.00 81.75 154 GLY A CA 1
ATOM 1168 C C . GLY A 1 154 ? -30.681 -10.365 37.812 1.00 81.75 154 GLY A C 1
ATOM 1169 O O . GLY A 1 154 ? -30.289 -11.082 36.890 1.00 81.75 154 GLY A O 1
ATOM 1170 N N . ASP A 1 155 ? -30.781 -9.036 37.697 1.00 88.19 155 ASP A N 1
ATOM 1171 C CA . ASP A 1 155 ? -30.418 -8.312 36.480 1.00 88.19 155 ASP A CA 1
ATOM 1172 C C . ASP A 1 155 ? -28.920 -8.420 36.206 1.00 88.19 155 ASP A C 1
ATOM 1174 O O . ASP A 1 155 ? -28.076 -8.320 37.097 1.00 88.19 155 ASP A O 1
ATOM 1178 N N . TRP A 1 156 ? -28.583 -8.560 34.929 1.00 88.56 156 TRP A N 1
ATOM 1179 C CA . TRP A 1 156 ? -27.203 -8.494 34.480 1.00 88.56 156 TRP A CA 1
ATOM 1180 C C . TRP A 1 156 ? -26.789 -7.041 34.303 1.00 88.56 156 TRP A C 1
ATOM 1182 O O . TRP A 1 156 ? -27.325 -6.327 33.448 1.00 88.56 156 TRP A O 1
ATOM 1192 N N . ILE A 1 157 ? -25.810 -6.620 35.092 1.00 88.56 157 ILE A N 1
ATOM 1193 C CA . ILE A 1 157 ? -25.237 -5.282 35.061 1.00 88.56 157 ILE A CA 1
ATOM 1194 C C . ILE A 1 157 ? -23.778 -5.338 34.610 1.00 88.56 157 ILE A C 1
ATOM 1196 O O . ILE A 1 157 ? -23.095 -6.359 34.710 1.00 88.56 157 ILE A O 1
ATOM 1200 N N . ARG A 1 158 ? -23.301 -4.216 34.087 1.00 86.38 158 ARG A N 1
ATOM 1201 C CA . ARG A 1 158 ? -21.888 -3.968 33.821 1.00 86.38 158 ARG A CA 1
ATOM 1202 C C . ARG A 1 158 ? -21.470 -2.721 34.570 1.00 86.38 158 ARG A C 1
ATOM 1204 O O . ARG A 1 158 ? -22.108 -1.673 34.437 1.00 86.38 158 ARG A O 1
ATOM 1211 N N . ARG A 1 159 ? -20.377 -2.840 35.316 1.00 85.94 159 ARG A N 1
ATOM 1212 C CA . ARG A 1 159 ? -19.724 -1.717 35.981 1.00 85.94 159 ARG A CA 1
ATOM 1213 C C . ARG A 1 159 ? -18.537 -1.260 35.145 1.00 85.94 159 ARG A C 1
ATOM 1215 O O . ARG A 1 159 ? -17.682 -2.051 34.755 1.00 85.94 159 ARG A O 1
ATOM 1222 N N . THR A 1 160 ? -18.516 0.029 34.849 1.00 82.75 160 THR A N 1
ATOM 1223 C CA . THR A 1 160 ? -17.426 0.681 34.121 1.00 82.75 160 THR A CA 1
ATOM 1224 C C . THR A 1 160 ? -16.252 0.988 35.063 1.00 82.75 160 THR A C 1
ATOM 1226 O O . THR A 1 160 ? -16.433 1.073 36.275 1.00 82.75 160 THR A O 1
ATOM 1229 N N . HIS A 1 161 ? -15.045 1.212 34.532 1.00 79.06 161 HIS A N 1
ATOM 1230 C CA . HIS A 1 161 ? -13.861 1.568 35.342 1.00 79.06 161 HIS A CA 1
ATOM 1231 C C . HIS A 1 161 ? -14.017 2.900 36.107 1.00 79.06 161 HIS A C 1
ATOM 1233 O O . HIS A 1 161 ? -13.310 3.144 37.079 1.00 79.06 161 HIS A O 1
ATOM 1239 N N . CYS A 1 162 ? -14.945 3.759 35.675 1.00 83.56 162 CYS A N 1
ATOM 1240 C CA . CYS A 1 162 ? -15.321 4.998 36.354 1.00 83.56 162 CYS A CA 1
ATOM 1241 C C . CYS A 1 162 ? -16.494 4.807 37.339 1.00 83.56 162 CYS A C 1
ATOM 1243 O O . CYS A 1 162 ? -17.146 5.780 37.698 1.00 83.56 162 CYS A O 1
ATOM 1245 N N . MET A 1 163 ? -16.773 3.562 37.750 1.00 80.25 163 MET A N 1
ATOM 1246 C CA . MET A 1 163 ? -17.790 3.141 38.729 1.00 80.25 163 MET A CA 1
ATOM 1247 C C . MET A 1 163 ? -19.262 3.356 38.343 1.00 80.25 163 MET A C 1
ATOM 1249 O O . MET A 1 163 ? -20.154 2.955 39.087 1.00 80.25 163 MET A O 1
ATOM 1253 N N . HIS A 1 164 ? -19.557 3.867 37.146 1.00 86.12 164 HIS A N 1
ATOM 1254 C CA . HIS A 1 164 ? -20.934 3.918 36.649 1.00 86.12 164 HIS A CA 1
ATOM 1255 C C . HIS A 1 164 ? -21.437 2.526 36.262 1.00 86.12 164 HIS A C 1
ATOM 1257 O O . HIS A 1 164 ? -20.705 1.755 35.631 1.00 86.12 164 HIS A O 1
ATOM 1263 N N . SER A 1 165 ? -22.688 2.231 36.619 1.00 86.81 165 SER A N 1
ATOM 1264 C CA . SER A 1 165 ? -23.336 0.934 36.404 1.00 86.81 165 SER A CA 1
ATOM 1265 C C . SER A 1 165 ? -24.486 1.046 35.403 1.00 86.81 165 SER A C 1
ATOM 1267 O O . SER A 1 165 ? -25.249 2.009 35.422 1.00 86.81 165 SER A O 1
ATOM 1269 N N . PHE A 1 166 ? -24.622 0.050 34.529 1.00 89.38 166 PHE A N 1
ATOM 1270 C CA . PHE A 1 166 ? -25.667 -0.011 33.502 1.00 89.38 166 PHE A CA 1
ATOM 1271 C C . PHE A 1 166 ? -26.148 -1.451 33.317 1.00 89.38 166 PHE A C 1
ATOM 1273 O O . PHE A 1 166 ? -25.400 -2.386 33.600 1.00 89.38 166 PHE A O 1
ATOM 1280 N N . HIS A 1 167 ? -27.354 -1.657 32.776 1.00 90.62 167 HIS A N 1
ATOM 1281 C CA . HIS A 1 167 ? -27.749 -2.988 32.313 1.00 90.62 167 HIS A CA 1
ATOM 1282 C C . HIS A 1 167 ? -26.788 -3.461 31.228 1.00 90.62 167 HIS A C 1
ATOM 1284 O O . HIS A 1 167 ? -26.452 -2.701 30.316 1.00 90.62 167 HIS A O 1
ATOM 1290 N N . ALA A 1 168 ? -26.396 -4.731 31.292 1.00 88.12 168 ALA A N 1
ATOM 1291 C CA . ALA A 1 168 ? -25.484 -5.332 30.328 1.00 88.12 168 ALA A CA 1
ATOM 1292 C C . ALA A 1 168 ? -25.983 -5.134 28.894 1.00 88.12 168 ALA A C 1
ATOM 1294 O O . ALA A 1 168 ? -25.234 -4.681 28.038 1.00 88.12 168 ALA A O 1
ATOM 1295 N N . LYS A 1 169 ? -27.283 -5.353 28.662 1.00 88.81 169 LYS A N 1
ATOM 1296 C CA . LYS A 1 169 ? -27.917 -5.135 27.358 1.00 88.81 169 LYS A CA 1
ATOM 1297 C C . LYS A 1 169 ? -27.820 -3.678 26.891 1.00 88.81 169 LYS A C 1
ATOM 1299 O O . LYS A 1 169 ? -27.446 -3.434 25.750 1.00 88.81 169 LYS A O 1
ATOM 1304 N N . CYS A 1 170 ? -28.132 -2.722 27.767 1.00 89.19 170 CYS A N 1
ATOM 1305 C CA . CYS A 1 170 ? -28.131 -1.301 27.421 1.00 89.19 170 CYS A CA 1
ATOM 1306 C C . CYS A 1 170 ? -26.724 -0.798 27.089 1.00 89.19 170 CYS A C 1
ATOM 1308 O O . CYS A 1 170 ? -26.545 -0.077 26.109 1.00 89.19 170 CYS A O 1
ATOM 1310 N N . LEU A 1 171 ? -25.724 -1.189 27.883 1.00 86.94 171 LEU A N 1
ATOM 1311 C CA . LEU A 1 171 ? -24.342 -0.791 27.637 1.00 86.94 171 LEU A CA 1
ATOM 1312 C C . LEU A 1 171 ? -23.773 -1.472 26.387 1.00 86.94 171 LEU A C 1
ATOM 1314 O O . LEU A 1 171 ? -23.100 -0.813 25.599 1.00 86.94 171 LEU A O 1
ATOM 1318 N N . ASP A 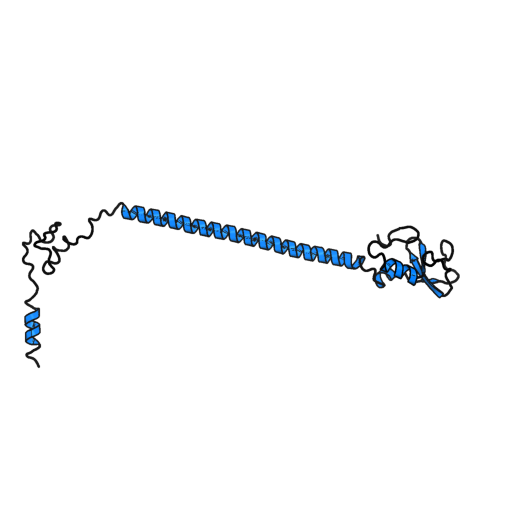1 172 ? -24.077 -2.754 26.175 1.00 85.62 172 ASP A N 1
ATOM 1319 C CA . ASP A 1 172 ? -23.625 -3.496 24.996 1.00 85.62 172 ASP A CA 1
ATOM 1320 C C . ASP A 1 172 ? -24.187 -2.866 23.710 1.00 85.62 172 ASP A C 1
ATOM 1322 O O . ASP A 1 172 ? -23.427 -2.572 22.792 1.00 85.62 172 ASP A O 1
ATOM 1326 N N . GLU A 1 173 ? -25.491 -2.572 23.653 1.00 85.88 173 GLU A N 1
ATOM 1327 C CA . GLU A 1 173 ? -26.117 -1.898 22.502 1.00 85.88 173 GLU A CA 1
ATOM 1328 C C . GLU A 1 173 ? -25.536 -0.493 22.260 1.00 85.88 173 GLU A C 1
ATOM 1330 O O . GLU A 1 173 ? -25.249 -0.126 21.117 1.00 85.88 173 GLU A O 1
ATOM 1335 N N . TRP A 1 174 ? -25.300 0.277 23.327 1.00 83.69 174 TRP A N 1
ATOM 1336 C CA . TRP A 1 174 ? -24.687 1.604 23.242 1.00 83.69 174 TRP A CA 1
ATOM 1337 C C . TRP A 1 174 ? -23.281 1.560 22.630 1.00 83.69 174 TRP A C 1
ATOM 1339 O O . TRP A 1 174 ? -22.947 2.349 21.741 1.00 83.69 174 TRP A O 1
ATOM 1349 N N . LEU A 1 175 ? -22.458 0.622 23.098 1.00 79.06 175 LEU A N 1
ATOM 1350 C CA . LEU A 1 175 ? -21.080 0.458 22.649 1.00 79.06 175 LEU A CA 1
ATOM 1351 C C . LEU A 1 175 ? -21.002 -0.063 21.209 1.00 79.06 175 LEU A C 1
ATOM 1353 O O . LEU A 1 175 ? -20.172 0.421 20.440 1.00 79.06 175 LEU A O 1
ATOM 1357 N N . LEU A 1 176 ? -21.898 -0.977 20.822 1.00 74.88 176 LEU A N 1
ATOM 1358 C CA . LEU A 1 176 ? -21.996 -1.477 19.447 1.00 74.88 176 LEU A CA 1
ATOM 1359 C C . LEU A 1 176 ? -22.403 -0.373 18.456 1.00 74.88 176 LEU A C 1
ATOM 1361 O O . LEU A 1 176 ? -21.947 -0.375 17.314 1.00 74.88 176 LEU A O 1
ATOM 1365 N N . TYR A 1 177 ? -23.222 0.595 18.881 1.00 74.88 177 TYR A N 1
ATOM 1366 C CA . TYR A 1 177 ? -23.663 1.701 18.025 1.00 74.88 177 TYR A CA 1
ATOM 1367 C C . TYR A 1 177 ? -22.593 2.795 17.827 1.00 74.88 177 TYR A C 1
ATOM 1369 O O . TYR A 1 177 ? -22.481 3.378 16.749 1.00 74.88 177 TYR A O 1
ATOM 1377 N N . LYS A 1 178 ? -21.779 3.098 18.848 1.00 65.50 178 LYS A N 1
ATOM 1378 C CA . LYS A 1 178 ? -20.850 4.251 18.878 1.00 65.50 178 LYS A CA 1
ATOM 1379 C C . LYS A 1 178 ? -19.401 3.909 18.480 1.00 65.50 178 LYS A C 1
ATOM 1381 O O . LYS A 1 178 ? -18.496 4.578 18.969 1.00 65.50 178 LYS A O 1
ATOM 1386 N N . ASN A 1 179 ? -19.191 2.933 17.584 1.00 58.84 179 ASN A N 1
ATOM 1387 C CA . ASN A 1 179 ? -17.951 2.185 17.243 1.00 58.84 179 ASN A CA 1
ATOM 1388 C C . ASN A 1 179 ? -16.622 2.959 16.979 1.00 58.84 179 ASN A C 1
ATOM 1390 O O . ASN A 1 179 ? -15.655 2.388 16.485 1.00 58.84 179 ASN A O 1
ATOM 1394 N N . LEU A 1 180 ? -16.543 4.261 17.251 1.00 57.44 180 LEU A N 1
ATOM 1395 C CA . LEU A 1 180 ? -15.387 5.111 16.986 1.00 57.44 180 LEU A CA 1
ATOM 1396 C C . LEU A 1 180 ? -14.716 5.694 18.233 1.00 57.44 180 LEU A C 1
ATOM 1398 O O . LEU A 1 180 ? -13.625 6.213 18.063 1.00 57.44 180 LEU A O 1
ATOM 1402 N N . ASN A 1 181 ? -15.304 5.615 19.438 1.00 64.50 181 ASN A N 1
ATOM 1403 C CA . ASN A 1 181 ? -14.652 5.949 20.722 1.00 64.50 181 ASN A CA 1
ATOM 1404 C C . ASN A 1 181 ? -15.550 5.518 21.904 1.00 64.50 181 ASN A C 1
ATOM 1406 O O . ASN A 1 181 ? -16.461 6.274 22.258 1.00 64.50 181 ASN A O 1
ATOM 1410 N N . PRO A 1 182 ? -15.342 4.344 22.533 1.00 72.31 182 PRO A N 1
ATOM 1411 C CA . PRO A 1 182 ? -16.160 3.934 23.666 1.00 72.31 182 PRO A CA 1
ATOM 1412 C C . PRO A 1 182 ? -15.866 4.860 24.853 1.00 72.31 182 PRO A C 1
ATOM 1414 O O . PRO A 1 182 ? -14.794 4.811 25.460 1.00 72.31 182 PRO A O 1
ATOM 1417 N N . LYS A 1 183 ? -16.846 5.696 25.202 1.00 82.06 183 LYS A N 1
ATOM 1418 C CA . LYS A 1 183 ? -16.842 6.573 26.379 1.00 82.06 183 LYS A CA 1
ATOM 1419 C C . LYS A 1 183 ? -18.008 6.238 27.295 1.00 82.06 183 LYS A C 1
ATOM 1421 O O . LYS A 1 183 ? -19.064 5.819 26.814 1.00 82.06 183 LYS A O 1
ATOM 1426 N N . CYS A 1 184 ? -17.822 6.433 28.596 1.00 84.00 184 CYS A N 1
ATOM 1427 C CA . CYS A 1 184 ? -18.885 6.254 29.577 1.00 84.00 184 CYS A CA 1
ATOM 1428 C C . CYS A 1 184 ? -20.057 7.213 29.284 1.00 84.00 184 CYS A C 1
ATOM 1430 O O . CYS A 1 184 ? -19.823 8.421 29.253 1.00 84.00 184 CYS A O 1
ATOM 1432 N N . PRO A 1 185 ? -21.305 6.720 29.139 1.00 83.81 185 PRO A N 1
ATOM 1433 C CA . PRO A 1 185 ? -22.479 7.566 28.896 1.00 83.81 185 PRO A CA 1
ATOM 1434 C C . PRO A 1 185 ? -22.751 8.616 29.983 1.00 83.81 185 PRO A C 1
ATOM 1436 O O . PRO A 1 185 ? -23.451 9.587 29.719 1.00 83.81 185 PRO A O 1
ATOM 1439 N N . THR A 1 186 ? -22.233 8.414 31.200 1.00 84.75 186 THR A N 1
ATOM 1440 C CA . THR A 1 186 ? -22.480 9.314 32.338 1.00 84.75 186 THR A CA 1
ATOM 1441 C C . THR A 1 186 ? -21.384 10.367 32.522 1.00 84.75 186 THR A C 1
ATOM 1443 O O . THR A 1 186 ? -21.682 11.472 32.958 1.00 84.75 186 THR A O 1
ATOM 1446 N N . CYS A 1 187 ? -20.117 10.055 32.218 1.00 82.62 187 CYS A N 1
ATOM 1447 C CA . CYS A 1 187 ? -18.982 10.936 32.545 1.00 82.62 187 CYS A CA 1
ATOM 1448 C C . CYS A 1 187 ? -17.966 11.157 31.414 1.00 82.62 187 CYS A C 1
ATOM 1450 O O . CYS A 1 187 ? -16.915 11.746 31.653 1.00 82.62 187 CYS A O 1
ATOM 1452 N N . ASP A 1 188 ? -18.235 10.655 30.207 1.00 81.25 188 ASP A N 1
ATOM 1453 C CA . ASP A 1 188 ? -17.392 10.800 29.012 1.00 81.25 188 ASP A CA 1
ATOM 1454 C C . ASP A 1 188 ? -15.946 10.264 29.114 1.00 81.25 188 ASP A C 1
ATOM 1456 O O . ASP A 1 188 ? -15.157 10.423 28.174 1.00 81.25 188 ASP A O 1
ATOM 1460 N N . MET A 1 189 ? -15.582 9.569 30.199 1.00 78.62 189 MET A N 1
ATOM 1461 C CA . MET A 1 189 ? -14.274 8.915 30.327 1.00 78.62 189 MET A CA 1
ATOM 1462 C C . MET A 1 189 ? -14.138 7.743 29.345 1.00 78.62 189 MET A C 1
ATOM 1464 O O . MET A 1 189 ? -15.063 6.942 29.186 1.00 78.62 189 MET A O 1
ATOM 1468 N N . LEU A 1 190 ? -12.978 7.644 28.686 1.00 72.38 190 LEU A N 1
ATOM 1469 C CA . LEU A 1 190 ? -12.666 6.581 27.726 1.00 72.38 190 LEU A CA 1
ATOM 1470 C C . LEU A 1 190 ? -12.544 5.224 28.424 1.00 72.38 190 LEU A C 1
ATOM 1472 O O . LEU A 1 190 ? -11.867 5.102 29.437 1.00 72.38 190 LEU A O 1
ATOM 1476 N N . PHE A 1 191 ? -13.160 4.194 27.843 1.00 70.56 191 PHE A N 1
ATOM 1477 C CA . PHE A 1 191 ? -13.107 2.816 28.344 1.00 70.56 191 PHE A CA 1
ATOM 1478 C C . PHE A 1 191 ? -11.736 2.134 28.202 1.00 70.56 191 PHE A C 1
ATOM 1480 O O . PHE A 1 191 ? -11.497 1.125 28.860 1.00 70.56 191 PHE A O 1
ATOM 1487 N N . LEU A 1 192 ? -10.852 2.675 27.361 1.00 60.06 192 LEU A N 1
ATOM 1488 C CA . LEU A 1 192 ? -9.528 2.143 27.043 1.00 60.06 192 LEU A CA 1
ATOM 1489 C C . LEU A 1 192 ? -8.479 3.233 27.299 1.00 60.06 192 LEU A C 1
ATOM 1491 O O . LEU A 1 192 ? -8.674 4.375 26.874 1.00 60.06 192 LEU A O 1
ATOM 1495 N N . ARG A 1 193 ? -7.389 2.879 27.987 1.00 48.72 193 ARG A N 1
ATOM 1496 C CA . ARG A 1 193 ? -6.164 3.685 28.063 1.00 48.72 193 ARG A CA 1
ATOM 1497 C C . ARG A 1 193 ? -5.113 3.095 27.140 1.00 48.72 193 ARG A C 1
ATOM 1499 O O . ARG A 1 193 ? -4.997 1.851 27.145 1.00 48.72 193 ARG A O 1
#

pLDDT: mean 75.19, std 14.41, range [44.09, 96.75]

Sequence (193 aa):
MVTRVLFLVICKIFLVSSCLCPSIYLGNGHCDSACDNAACNYDQGDCDKGGSSSSDSKSIIATIVGVVVGIFVVFWVVIGCTIYCKYRQKKKIQMESYQNDAEASSVRASDVESSKLLTKDVIQRICPLENYYIGIPIDGEPVCNLCMTDFKIGDWIRRTHCMHSFHAKCLDEWLLYKNLNPKCPTCDMLFLR